Protein AF-A0A7R9V160-F1 (afdb_monomer_lite)

Organism: NCBI:txid1486919

Sequence (284 aa):
MPGRLLALAGGALLAITVGVTARRLHEKRNTAEAKRRRQIARNKLLVTELSKYLPERRFKLKPGVVGSLRRNTGFNEFEIFRKYLWYLLRERTFDAEAIEDLVALKTAAELSDDQVADALAERAQRVYDKYGTLMLRELEEETLSASGLERKATCKALFQKLLYLSECERLVAQGSQAAGRINLRVIFGASERDVNRLRIVSLYEVDLEAAFSQAPGVNSAAGVDAQPADIPGDGTTGRDTTGGGRIGGRGGASLGPLPPVVISDDEADEEPPHFQDDKPRRSA

InterPro domains:
  IPR055241 Armadillo-like repeats domain [PF22915] (73-167)

Secondary structure (DSSP, 8-state):
--HHHHHHHHHHHHHHHHHHHHHHHHHHHTSHHHHHHHHHHHHHHHHHHHHTTTTTTGGG--HHHHHHHHHHH---HHHHHHHHHHHHHHTS---HHHHHHHHHHHHHTT--HHHHHHHHHHHHHHHHHHH----SHHHHS--S-HHHHHHHHHHHHHHHHHHHHHH-TTTS-TTSTTGGG--HHHHHT--HHHHHHH--S-HHHHHHHHHHHTS----------------------------------------PPPPP----S-----PPP-----------

Structure (mmCIF, N/CA/C/O backbone):
data_AF-A0A7R9V160-F1
#
_entry.id   AF-A0A7R9V160-F1
#
loop_
_atom_site.group_PDB
_atom_site.id
_atom_site.type_symbol
_atom_site.label_atom_id
_atom_site.label_alt_id
_atom_site.label_comp_id
_atom_site.label_asym_id
_atom_site.label_entity_id
_atom_site.label_seq_id
_atom_site.pdbx_PDB_ins_code
_atom_site.Cartn_x
_atom_site.Cartn_y
_atom_site.Cartn_z
_atom_site.occupancy
_atom_site.B_iso_or_equiv
_atom_site.auth_seq_id
_atom_site.auth_comp_id
_atom_site.auth_asym_id
_atom_site.auth_atom_id
_atom_site.pdbx_PDB_model_num
ATOM 1 N N . MET A 1 1 ? 67.772 -15.738 2.213 1.00 55.12 1 MET A N 1
ATOM 2 C CA . MET A 1 1 ? 66.322 -15.726 2.533 1.00 55.12 1 MET A CA 1
ATOM 3 C C . MET A 1 1 ? 65.480 -15.033 1.433 1.00 55.12 1 MET A C 1
ATOM 5 O O . MET A 1 1 ? 64.771 -14.084 1.744 1.00 55.12 1 MET A O 1
ATOM 9 N N . PRO A 1 2 ? 65.508 -15.469 0.154 1.00 65.12 2 PRO A N 1
ATOM 10 C CA . PRO A 1 2 ? 64.735 -14.818 -0.922 1.00 65.12 2 PRO A CA 1
ATOM 11 C C . PRO A 1 2 ? 63.247 -15.232 -0.985 1.00 65.12 2 PRO A C 1
ATOM 13 O O . PRO A 1 2 ? 62.408 -14.451 -1.424 1.00 65.12 2 PRO A O 1
ATOM 16 N N . GLY A 1 3 ? 62.885 -16.424 -0.491 1.00 63.28 3 GLY A N 1
ATOM 17 C CA . GLY A 1 3 ? 61.513 -16.950 -0.597 1.00 63.28 3 GLY A CA 1
ATOM 18 C C . GLY A 1 3 ? 60.454 -16.187 0.212 1.00 63.28 3 GLY A C 1
ATOM 19 O O . GLY A 1 3 ? 59.292 -16.144 -0.179 1.00 63.28 3 GLY A O 1
ATOM 20 N N . ARG A 1 4 ? 60.844 -15.523 1.309 1.00 65.44 4 ARG A N 1
ATOM 21 C CA . ARG A 1 4 ? 59.918 -14.732 2.144 1.00 65.44 4 ARG A CA 1
ATOM 22 C C . ARG A 1 4 ? 59.520 -13.403 1.494 1.00 65.44 4 ARG A C 1
ATOM 24 O O . ARG A 1 4 ? 58.381 -12.979 1.648 1.00 65.44 4 ARG A O 1
ATOM 31 N N . LEU A 1 5 ? 60.425 -12.781 0.737 1.00 69.75 5 LEU A N 1
ATOM 32 C CA . LEU A 1 5 ? 60.149 -11.543 -0.004 1.00 69.75 5 LEU A CA 1
ATOM 33 C C . LEU A 1 5 ? 59.209 -11.794 -1.190 1.00 69.75 5 LEU A C 1
ATOM 35 O O . LEU A 1 5 ? 58.274 -11.028 -1.398 1.00 69.75 5 LEU A O 1
ATOM 39 N N . LEU A 1 6 ? 59.399 -12.905 -1.906 1.00 70.88 6 LEU A N 1
ATOM 40 C CA . LEU A 1 6 ? 58.497 -13.337 -2.981 1.00 70.88 6 LEU A CA 1
ATOM 41 C C . LEU A 1 6 ? 57.090 -13.673 -2.465 1.00 70.88 6 LEU A C 1
ATOM 43 O O . LEU A 1 6 ? 56.103 -13.268 -3.076 1.00 70.88 6 LEU A O 1
ATOM 47 N N . ALA A 1 7 ? 56.984 -14.344 -1.314 1.00 71.25 7 ALA A N 1
ATOM 48 C CA . ALA A 1 7 ? 55.695 -14.634 -0.688 1.00 71.25 7 ALA A CA 1
ATOM 49 C C . ALA A 1 7 ? 54.963 -13.360 -0.219 1.00 71.25 7 ALA A C 1
ATOM 51 O O . ALA A 1 7 ? 53.754 -13.240 -0.412 1.00 71.25 7 ALA A O 1
ATOM 52 N N . LEU A 1 8 ? 55.687 -12.383 0.344 1.00 75.12 8 LEU A N 1
ATOM 53 C CA . LEU A 1 8 ? 55.117 -11.089 0.739 1.00 75.12 8 LEU A CA 1
ATOM 54 C C . LEU A 1 8 ? 54.657 -10.262 -0.471 1.00 75.12 8 LEU A C 1
ATOM 56 O O . LEU A 1 8 ? 53.568 -9.692 -0.437 1.00 75.12 8 LEU A O 1
ATOM 60 N N . ALA A 1 9 ? 55.437 -10.242 -1.555 1.00 75.50 9 ALA A N 1
ATOM 61 C CA . ALA A 1 9 ? 55.056 -9.567 -2.796 1.00 75.50 9 ALA A CA 1
ATOM 62 C C . ALA A 1 9 ? 53.816 -10.208 -3.450 1.00 75.50 9 ALA A C 1
ATOM 64 O O . ALA A 1 9 ? 52.902 -9.498 -3.874 1.00 75.50 9 ALA A O 1
ATOM 65 N N . GLY A 1 10 ? 53.740 -11.544 -3.468 1.00 78.12 10 GLY A N 1
ATOM 66 C CA . GLY A 1 10 ? 52.559 -12.273 -3.941 1.00 78.12 10 GLY A CA 1
ATOM 67 C C . GLY A 1 10 ? 51.312 -12.004 -3.089 1.00 78.12 10 GLY A C 1
ATOM 68 O O . GLY A 1 10 ? 50.233 -11.759 -3.631 1.00 78.12 10 GLY A O 1
ATOM 69 N N . GLY A 1 11 ? 51.461 -11.967 -1.760 1.00 82.56 11 GLY A N 1
ATOM 70 C CA . GLY A 1 11 ? 50.377 -11.622 -0.836 1.00 82.56 11 GLY A CA 1
ATOM 71 C C . GLY A 1 11 ? 49.857 -10.192 -1.020 1.00 82.56 11 GLY A C 1
ATOM 72 O O . GLY A 1 11 ? 48.645 -9.972 -1.018 1.00 82.56 11 GLY A O 1
ATOM 73 N N . ALA A 1 12 ? 50.752 -9.228 -1.253 1.00 83.69 12 ALA A N 1
ATOM 74 C CA . ALA A 1 12 ? 50.383 -7.833 -1.492 1.00 83.69 12 ALA A CA 1
ATOM 75 C C . ALA A 1 12 ? 49.582 -7.653 -2.796 1.00 83.69 12 ALA A C 1
ATOM 77 O O . ALA A 1 12 ? 48.563 -6.962 -2.801 1.00 83.69 12 ALA A O 1
ATOM 78 N N . LEU A 1 13 ? 49.983 -8.317 -3.886 1.00 84.44 13 LEU A N 1
ATOM 79 C CA . LEU A 1 13 ? 49.251 -8.282 -5.160 1.00 84.44 13 LEU A CA 1
ATOM 80 C C . LEU A 1 13 ? 47.844 -8.880 -5.044 1.00 84.44 13 LEU A C 1
ATOM 82 O O . LEU A 1 13 ? 46.883 -8.301 -5.558 1.00 84.44 13 LEU A O 1
ATOM 86 N N . LEU A 1 14 ? 47.694 -9.998 -4.329 1.00 86.56 14 LEU A N 1
ATOM 87 C CA . LEU A 1 14 ? 46.378 -10.585 -4.066 1.00 86.56 14 LEU A CA 1
ATOM 88 C C . LEU A 1 14 ? 45.497 -9.643 -3.236 1.00 86.56 14 LEU A C 1
ATOM 90 O O . LEU A 1 14 ? 44.340 -9.428 -3.596 1.00 86.56 14 LEU A O 1
ATOM 94 N N . ALA A 1 15 ? 46.042 -9.018 -2.189 1.00 85.75 15 ALA A N 1
ATOM 95 C CA . ALA A 1 15 ? 45.304 -8.062 -1.363 1.00 85.75 15 ALA A CA 1
ATOM 96 C C . ALA A 1 15 ? 44.833 -6.833 -2.162 1.00 85.75 15 ALA A C 1
ATOM 98 O O . ALA A 1 15 ? 43.679 -6.422 -2.035 1.00 85.75 15 ALA A O 1
ATOM 99 N N . ILE A 1 16 ? 45.684 -6.287 -3.039 1.00 87.44 16 ILE A N 1
ATOM 100 C CA . ILE A 1 16 ? 45.323 -5.174 -3.931 1.00 87.44 16 ILE A CA 1
ATOM 101 C C . ILE A 1 16 ? 44.195 -5.593 -4.881 1.00 87.44 16 ILE A C 1
ATOM 103 O O . ILE A 1 16 ? 43.212 -4.868 -5.040 1.00 87.44 16 ILE A O 1
ATOM 107 N N . THR A 1 17 ? 44.291 -6.782 -5.474 1.00 88.44 17 THR A N 1
ATOM 108 C CA . THR A 1 17 ? 43.288 -7.279 -6.428 1.00 88.44 17 THR A CA 1
ATOM 109 C C . THR A 1 17 ? 41.933 -7.523 -5.749 1.00 88.44 17 THR A C 1
ATOM 111 O O . THR A 1 17 ? 40.888 -7.119 -6.270 1.00 88.44 17 THR A O 1
ATOM 114 N N . VAL A 1 18 ? 41.932 -8.108 -4.546 1.00 91.94 18 VAL A N 1
ATOM 115 C CA . VAL A 1 18 ? 40.722 -8.276 -3.723 1.00 91.94 18 VAL A CA 1
ATOM 116 C C . VAL A 1 18 ? 40.141 -6.915 -3.322 1.00 91.94 18 VAL A C 1
ATOM 118 O O . VAL A 1 18 ? 38.935 -6.707 -3.434 1.00 91.94 18 VAL A O 1
ATOM 121 N N . GLY A 1 19 ? 40.979 -5.947 -2.942 1.00 89.81 19 GLY A N 1
ATOM 122 C CA . GLY A 1 19 ? 40.536 -4.591 -2.603 1.00 89.81 19 GLY A CA 1
ATOM 123 C C . GLY A 1 19 ? 39.875 -3.860 -3.779 1.00 89.81 19 GLY A C 1
ATOM 124 O O . GLY A 1 19 ? 38.789 -3.295 -3.634 1.00 89.81 19 GLY A O 1
ATOM 125 N N . VAL A 1 20 ? 40.481 -3.913 -4.970 1.00 87.00 20 VAL A N 1
ATOM 126 C CA . VAL A 1 20 ? 39.945 -3.276 -6.188 1.00 87.00 20 VAL A CA 1
ATOM 127 C C . VAL A 1 20 ? 38.625 -3.918 -6.619 1.00 87.00 20 VAL A C 1
ATOM 129 O O . VAL A 1 20 ? 37.677 -3.211 -6.973 1.00 87.00 20 VAL A O 1
ATOM 132 N N . THR A 1 21 ? 38.528 -5.248 -6.573 1.00 86.69 21 THR A N 1
ATOM 133 C CA . THR A 1 21 ? 37.287 -5.959 -6.919 1.00 86.69 21 THR A CA 1
ATOM 134 C C . THR A 1 21 ? 36.178 -5.697 -5.901 1.00 86.69 21 THR A C 1
ATOM 136 O O . THR A 1 21 ? 35.048 -5.423 -6.310 1.00 86.69 21 THR A O 1
ATOM 139 N N . ALA A 1 22 ? 36.488 -5.670 -4.602 1.00 84.38 22 ALA A N 1
ATOM 140 C CA . ALA A 1 22 ? 35.537 -5.312 -3.551 1.00 84.38 22 ALA A CA 1
ATOM 141 C C . ALA A 1 22 ? 35.010 -3.878 -3.715 1.00 84.38 22 ALA A C 1
ATOM 143 O O . ALA A 1 22 ? 33.802 -3.657 -3.627 1.00 84.38 22 ALA A O 1
ATOM 144 N N . ARG A 1 23 ? 35.885 -2.914 -4.036 1.00 87.31 23 ARG A N 1
ATOM 145 C CA . ARG A 1 23 ? 35.489 -1.524 -4.301 1.00 87.31 23 ARG A CA 1
ATOM 146 C C . ARG A 1 23 ? 34.578 -1.408 -5.523 1.00 87.31 23 ARG A C 1
ATOM 148 O O . ARG A 1 23 ? 33.509 -0.814 -5.423 1.00 87.31 23 ARG A O 1
ATOM 155 N N . ARG A 1 24 ? 34.943 -2.026 -6.651 1.00 80.38 24 ARG A N 1
ATOM 156 C CA . ARG A 1 24 ? 34.100 -2.026 -7.863 1.00 80.38 24 ARG A CA 1
ATOM 157 C C . ARG A 1 24 ? 32.757 -2.712 -7.624 1.00 80.38 24 ARG A C 1
ATOM 159 O O . ARG A 1 24 ? 31.737 -2.271 -8.148 1.00 80.38 24 ARG A O 1
ATOM 166 N N . LEU A 1 25 ? 32.734 -3.778 -6.825 1.00 77.75 25 LEU A N 1
ATOM 167 C CA . LEU A 1 25 ? 31.496 -4.445 -6.433 1.00 77.75 25 LEU A CA 1
ATOM 168 C C . LEU A 1 25 ? 30.649 -3.551 -5.522 1.00 77.75 25 LEU A C 1
ATOM 170 O O . LEU A 1 25 ? 29.434 -3.516 -5.686 1.00 77.75 25 LEU A O 1
ATOM 174 N N . HIS A 1 26 ? 31.268 -2.813 -4.601 1.00 75.81 26 HIS A N 1
ATOM 175 C CA . HIS A 1 26 ? 30.589 -1.853 -3.736 1.00 75.81 26 HIS A CA 1
ATOM 176 C C . HIS A 1 26 ? 29.970 -0.701 -4.539 1.00 75.81 26 HIS A C 1
ATOM 178 O O . HIS A 1 26 ? 28.787 -0.412 -4.377 1.00 75.81 26 HIS A O 1
ATOM 184 N N . GLU A 1 27 ? 30.725 -0.108 -5.465 1.00 75.62 27 GLU A N 1
ATOM 185 C CA . GLU A 1 27 ? 30.245 0.942 -6.372 1.00 75.62 27 GLU A CA 1
ATOM 186 C C . GLU A 1 27 ? 29.071 0.432 -7.225 1.00 75.62 27 GLU A C 1
ATOM 188 O O . GLU A 1 27 ? 28.005 1.044 -7.225 1.00 75.62 27 GLU A O 1
ATOM 193 N N . LYS A 1 28 ? 29.189 -0.761 -7.832 1.00 68.88 28 LYS A N 1
ATOM 194 C CA . LYS A 1 28 ? 28.083 -1.401 -8.572 1.00 68.88 28 LYS A CA 1
ATOM 195 C C . LYS A 1 28 ? 26.871 -1.702 -7.688 1.00 68.88 28 LYS A C 1
ATOM 197 O O . LYS A 1 28 ? 25.731 -1.549 -8.125 1.00 68.88 28 LYS A O 1
ATOM 202 N N . ARG A 1 29 ? 27.094 -2.113 -6.437 1.00 64.62 29 ARG A N 1
ATOM 203 C CA . ARG A 1 29 ? 26.040 -2.412 -5.458 1.00 64.62 29 ARG A CA 1
ATOM 204 C C . ARG A 1 29 ? 25.342 -1.169 -4.909 1.00 64.62 29 ARG A C 1
ATOM 206 O O . ARG A 1 29 ? 24.250 -1.345 -4.369 1.00 64.62 29 ARG A O 1
ATOM 213 N N . ASN A 1 30 ? 25.945 0.014 -4.999 1.00 75.00 30 ASN A N 1
ATOM 214 C CA . ASN A 1 30 ? 25.390 1.267 -4.478 1.00 75.00 30 ASN A CA 1
ATOM 215 C C . ASN A 1 30 ? 24.752 2.146 -5.571 1.00 75.00 30 ASN A C 1
ATOM 217 O O . ASN A 1 30 ? 24.272 3.239 -5.276 1.00 75.00 30 ASN A O 1
ATOM 221 N N . THR A 1 31 ? 24.717 1.668 -6.818 1.00 78.69 31 THR A N 1
ATOM 222 C CA . THR A 1 31 ? 23.999 2.333 -7.915 1.00 78.69 31 THR A CA 1
ATOM 223 C C . THR A 1 31 ? 22.501 2.455 -7.614 1.00 78.69 31 THR A C 1
ATOM 225 O O . THR A 1 31 ? 21.916 1.592 -6.948 1.00 78.69 31 THR A O 1
ATOM 228 N N . ALA A 1 32 ? 21.872 3.518 -8.125 1.00 77.94 32 ALA A N 1
ATOM 229 C CA . ALA A 1 32 ? 20.431 3.749 -7.995 1.00 77.94 32 ALA A CA 1
ATOM 230 C C . ALA A 1 32 ? 19.618 2.554 -8.524 1.00 77.94 32 ALA A C 1
ATOM 232 O O . ALA A 1 32 ? 18.734 2.048 -7.836 1.00 77.94 32 ALA A O 1
ATOM 233 N N . GLU A 1 33 ? 20.014 1.997 -9.672 1.00 79.38 33 GLU A N 1
ATOM 234 C CA . GLU A 1 33 ? 19.393 0.800 -10.247 1.00 79.38 33 GLU A CA 1
ATOM 235 C C . GLU A 1 33 ? 19.478 -0.426 -9.328 1.00 79.38 33 GLU A C 1
ATOM 237 O O . GLU A 1 33 ? 18.504 -1.165 -9.171 1.00 79.38 33 GLU A O 1
ATOM 242 N N . ALA A 1 34 ? 20.628 -0.660 -8.684 1.00 77.88 34 ALA A N 1
ATOM 243 C CA . ALA A 1 34 ? 20.780 -1.778 -7.757 1.00 77.88 34 ALA A CA 1
ATOM 244 C C . ALA A 1 34 ? 19.931 -1.590 -6.490 1.00 77.88 34 ALA A C 1
ATOM 246 O O . ALA A 1 34 ? 19.391 -2.571 -5.970 1.00 77.88 34 ALA A O 1
ATOM 247 N N . LYS A 1 35 ? 19.785 -0.352 -5.997 1.00 82.44 35 LYS A N 1
ATOM 248 C CA . LYS A 1 35 ? 18.882 -0.027 -4.879 1.00 82.44 35 LYS A CA 1
ATOM 249 C C . LYS A 1 35 ? 17.422 -0.280 -5.264 1.00 82.44 35 LYS A C 1
ATOM 251 O O . LYS A 1 35 ? 16.735 -1.004 -4.541 1.00 82.44 35 LYS A O 1
ATOM 256 N N . ARG A 1 36 ? 17.004 0.205 -6.436 1.00 81.69 36 ARG A N 1
ATOM 257 C CA . ARG A 1 36 ? 15.693 -0.040 -7.058 1.00 81.69 36 ARG A CA 1
ATOM 258 C C . ARG A 1 36 ? 15.378 -1.529 -7.156 1.00 81.69 36 ARG A C 1
ATOM 260 O O . ARG A 1 36 ? 14.394 -1.992 -6.586 1.00 81.69 36 ARG A O 1
ATOM 267 N N . ARG A 1 37 ? 16.262 -2.320 -7.772 1.00 84.19 37 ARG A N 1
ATOM 268 C CA . ARG A 1 37 ? 16.070 -3.776 -7.920 1.00 84.19 37 ARG A CA 1
ATOM 269 C C . ARG A 1 37 ? 15.915 -4.484 -6.574 1.00 84.19 37 ARG A C 1
ATOM 271 O O . ARG A 1 37 ? 15.096 -5.390 -6.453 1.00 84.19 37 ARG A O 1
ATOM 278 N N . ARG A 1 38 ? 16.656 -4.067 -5.540 1.00 84.75 38 ARG A N 1
ATOM 279 C CA . ARG A 1 38 ? 16.505 -4.623 -4.181 1.00 84.75 38 ARG A CA 1
ATOM 280 C C . ARG A 1 38 ? 15.177 -4.247 -3.540 1.00 84.75 38 ARG A C 1
ATOM 282 O O . ARG A 1 38 ? 14.594 -5.076 -2.850 1.00 84.75 38 ARG A O 1
ATOM 289 N N . GLN A 1 39 ? 14.716 -3.012 -3.710 1.00 84.94 39 GLN A N 1
ATOM 290 C CA . GLN A 1 39 ? 13.415 -2.592 -3.191 1.00 84.94 39 GLN A CA 1
ATOM 291 C C . GLN A 1 39 ? 12.281 -3.367 -3.867 1.00 84.94 39 GLN A C 1
ATOM 293 O O . GLN A 1 39 ? 11.455 -3.941 -3.162 1.00 84.94 39 GLN A O 1
ATOM 298 N N . ILE A 1 40 ? 12.315 -3.491 -5.196 1.00 85.56 40 ILE A N 1
ATOM 299 C CA . ILE A 1 40 ? 11.348 -4.285 -5.965 1.00 85.56 40 ILE A CA 1
ATOM 300 C C . ILE A 1 40 ? 11.380 -5.751 -5.519 1.00 85.56 40 ILE A C 1
ATOM 302 O O . ILE A 1 40 ? 10.334 -6.324 -5.227 1.00 85.56 40 ILE A O 1
ATOM 306 N N . ALA A 1 41 ? 12.566 -6.352 -5.373 1.00 87.44 41 ALA A N 1
ATOM 307 C CA . ALA A 1 41 ? 12.697 -7.733 -4.909 1.00 87.44 41 ALA A CA 1
ATOM 308 C C . ALA A 1 41 ? 12.095 -7.943 -3.508 1.00 87.44 41 ALA A C 1
ATOM 310 O O . ALA A 1 41 ? 11.420 -8.945 -3.274 1.00 87.44 41 ALA A O 1
ATOM 311 N N . ARG A 1 42 ? 12.285 -6.990 -2.586 1.00 88.25 42 ARG A N 1
ATOM 312 C CA . ARG A 1 42 ? 11.680 -7.046 -1.246 1.00 88.25 42 ARG A CA 1
ATOM 313 C C . ARG A 1 42 ? 10.163 -6.870 -1.277 1.00 88.25 42 ARG A C 1
ATOM 315 O O . ARG A 1 42 ? 9.467 -7.602 -0.580 1.00 88.25 42 ARG A O 1
ATOM 322 N N . ASN A 1 43 ? 9.648 -5.945 -2.087 1.00 90.00 43 ASN A N 1
ATOM 323 C CA . ASN A 1 43 ? 8.204 -5.762 -2.265 1.00 90.00 43 ASN A CA 1
ATOM 324 C C . ASN A 1 43 ? 7.569 -7.024 -2.875 1.00 90.00 43 ASN A C 1
ATOM 326 O O . ASN A 1 43 ? 6.550 -7.501 -2.381 1.00 90.00 43 ASN A O 1
ATOM 330 N N . LYS A 1 44 ? 8.215 -7.624 -3.884 1.00 89.00 44 LYS A N 1
ATOM 331 C CA . LYS A 1 44 ? 7.783 -8.889 -4.490 1.00 89.00 44 LYS A CA 1
ATOM 332 C C . LYS A 1 44 ? 7.766 -10.024 -3.474 1.00 89.00 44 LYS A C 1
ATOM 334 O O . LYS A 1 44 ? 6.804 -10.785 -3.437 1.00 89.00 44 LYS A O 1
ATOM 339 N N . LEU A 1 45 ? 8.799 -10.124 -2.635 1.00 90.50 45 LEU A N 1
ATOM 340 C CA . LEU A 1 45 ? 8.855 -11.118 -1.563 1.00 90.50 45 LEU A CA 1
ATOM 341 C C . LEU A 1 45 ? 7.688 -10.939 -0.588 1.00 90.50 45 LEU A C 1
ATOM 343 O O . LEU A 1 45 ? 7.023 -11.916 -0.270 1.00 90.50 45 LEU A O 1
ATOM 347 N N . LEU A 1 46 ? 7.397 -9.705 -0.169 1.00 91.31 46 LEU A N 1
ATOM 348 C CA . LEU A 1 46 ? 6.267 -9.402 0.712 1.00 91.31 46 LEU A CA 1
ATOM 349 C C . LEU A 1 46 ? 4.936 -9.877 0.122 1.00 91.31 46 LEU A C 1
ATOM 351 O O . LEU A 1 46 ? 4.195 -10.593 0.790 1.00 91.31 46 LEU A O 1
ATOM 355 N N . VAL A 1 47 ? 4.653 -9.512 -1.130 1.00 89.50 47 VAL A N 1
ATOM 356 C CA . VAL A 1 47 ? 3.406 -9.898 -1.808 1.00 89.50 47 VAL A CA 1
ATOM 357 C C . VAL A 1 47 ? 3.335 -11.415 -1.980 1.00 89.50 47 VAL A C 1
ATOM 359 O O . VAL A 1 47 ? 2.302 -12.018 -1.706 1.00 89.50 47 VAL A O 1
ATOM 362 N N . THR A 1 48 ? 4.449 -12.051 -2.349 1.00 89.38 48 THR A N 1
ATOM 363 C CA . THR A 1 48 ? 4.530 -13.511 -2.508 1.00 89.38 48 THR A CA 1
ATOM 364 C C . THR A 1 48 ? 4.268 -14.227 -1.183 1.00 89.38 48 THR A C 1
ATOM 366 O O . THR A 1 48 ? 3.517 -15.197 -1.148 1.00 89.38 48 THR A O 1
ATOM 369 N N . GLU A 1 49 ? 4.833 -13.753 -0.071 1.00 89.81 49 GLU A N 1
ATOM 370 C CA . GLU A 1 49 ? 4.569 -14.334 1.249 1.00 89.81 49 GLU A CA 1
ATOM 371 C C . GLU A 1 49 ? 3.116 -14.121 1.692 1.00 89.81 49 GLU A C 1
ATOM 373 O O . GLU A 1 49 ? 2.502 -15.063 2.188 1.00 89.81 49 GLU A O 1
ATOM 378 N N . LEU A 1 50 ? 2.535 -12.935 1.464 1.00 88.62 50 LEU A N 1
ATOM 379 C CA . LEU A 1 50 ? 1.130 -12.656 1.792 1.00 88.62 50 LEU A CA 1
ATOM 380 C C . LEU A 1 50 ? 0.147 -13.454 0.928 1.00 88.62 50 LEU A C 1
ATOM 382 O O . LEU A 1 50 ? -0.867 -13.914 1.449 1.00 88.62 50 LEU A O 1
ATOM 386 N N . SER A 1 51 ? 0.465 -13.700 -0.347 1.00 87.31 51 SER A N 1
ATOM 387 C CA . SER A 1 51 ? -0.380 -14.487 -1.263 1.00 87.31 51 SER A CA 1
ATOM 388 C C . SER A 1 51 ? -0.583 -15.941 -0.817 1.00 87.31 51 SER A C 1
ATOM 390 O O . SER A 1 51 ? -1.550 -16.588 -1.200 1.00 87.31 51 SER A O 1
ATOM 392 N N . LYS A 1 52 ? 0.290 -16.469 0.054 1.00 88.06 52 LYS A N 1
ATOM 393 C CA . LYS A 1 52 ? 0.112 -17.803 0.658 1.00 88.06 52 LYS A CA 1
ATOM 394 C C . LYS A 1 52 ? -1.029 -17.840 1.680 1.00 88.06 52 LYS A C 1
ATOM 396 O O . LYS A 1 52 ? -1.488 -18.925 2.051 1.00 88.06 52 LYS A O 1
ATOM 401 N N . TYR A 1 53 ? -1.426 -16.673 2.184 1.00 86.81 53 TYR A N 1
ATOM 402 C CA . TYR A 1 53 ? -2.443 -16.505 3.218 1.00 86.81 53 TYR A CA 1
ATOM 403 C C . TYR A 1 53 ? -3.716 -15.848 2.678 1.00 86.81 53 TYR A C 1
ATOM 405 O O . TYR A 1 53 ? -4.804 -16.222 3.098 1.00 86.81 53 TYR A O 1
ATOM 413 N N . LEU A 1 54 ? -3.603 -14.897 1.755 1.00 85.50 54 LEU A N 1
ATOM 414 C CA . LEU A 1 54 ? -4.727 -14.123 1.224 1.00 85.50 54 LEU A CA 1
ATOM 415 C C . LEU A 1 54 ? -5.006 -14.550 -0.228 1.00 85.50 54 LEU A C 1
ATOM 417 O O . LEU A 1 54 ? -4.037 -14.668 -0.981 1.00 85.50 54 LEU A O 1
ATOM 421 N N . PRO A 1 55 ? -6.270 -14.766 -0.650 1.00 79.38 55 PRO A N 1
ATOM 422 C CA . PRO A 1 55 ? -7.525 -14.595 0.106 1.00 79.38 55 PRO A CA 1
ATOM 423 C C . PRO A 1 55 ? -7.996 -15.833 0.903 1.00 79.38 55 PRO A C 1
ATOM 425 O O . PRO A 1 55 ? -8.722 -15.717 1.888 1.00 79.38 55 PRO A O 1
ATOM 428 N N . GLU A 1 56 ? -7.582 -17.042 0.524 1.00 80.38 56 GLU A N 1
ATOM 429 C CA . GLU A 1 56 ? -8.220 -18.292 0.984 1.00 80.38 56 GLU A CA 1
ATOM 430 C C . GLU A 1 56 ? -7.973 -18.650 2.463 1.00 80.38 56 GLU A C 1
ATOM 432 O O . GLU A 1 56 ? -8.694 -19.450 3.061 1.00 80.38 56 GLU A O 1
ATOM 437 N N . ARG A 1 57 ? -6.908 -18.120 3.074 1.00 82.69 57 ARG A N 1
ATOM 438 C CA . ARG A 1 57 ? -6.404 -18.543 4.394 1.00 82.69 57 ARG A CA 1
ATOM 439 C C . ARG A 1 57 ? -6.229 -17.364 5.356 1.00 82.69 57 ARG A C 1
ATOM 441 O O . ARG A 1 57 ? -5.328 -17.395 6.198 1.00 82.69 57 ARG A O 1
ATOM 448 N N . ARG A 1 58 ? -7.127 -16.370 5.287 1.00 82.81 58 ARG A N 1
ATOM 449 C CA . ARG A 1 58 ? -7.167 -15.179 6.170 1.00 82.81 58 ARG A CA 1
ATOM 450 C C . ARG A 1 58 ? -7.005 -15.526 7.652 1.00 82.81 58 ARG A C 1
ATOM 452 O O . ARG A 1 58 ? -6.207 -14.918 8.349 1.00 82.81 58 ARG A O 1
ATOM 459 N N . PHE A 1 59 ? -7.675 -16.580 8.120 1.00 78.94 59 PHE A N 1
ATOM 460 C CA . PHE A 1 59 ? -7.621 -17.041 9.516 1.00 78.94 59 PHE A CA 1
ATOM 461 C C . PHE A 1 59 ? -6.225 -17.489 9.994 1.00 78.94 59 PHE A C 1
ATOM 463 O O . PHE A 1 59 ? -5.971 -17.584 11.197 1.00 78.94 59 PHE A O 1
ATOM 470 N N . LYS A 1 60 ? -5.314 -17.811 9.066 1.00 85.38 60 LYS A N 1
ATOM 471 C CA . LYS A 1 60 ? -3.922 -18.165 9.378 1.00 85.38 60 LYS A CA 1
ATOM 472 C C . LYS A 1 60 ? -3.022 -16.936 9.477 1.00 85.38 60 LYS A C 1
ATOM 474 O O . LYS A 1 60 ? -1.907 -17.065 9.984 1.00 85.38 60 LYS A O 1
ATOM 479 N N . LEU A 1 61 ? -3.486 -15.771 9.022 1.00 86.69 61 LEU A N 1
ATOM 480 C CA . LEU A 1 61 ? -2.773 -14.511 9.154 1.00 86.69 61 LEU A CA 1
ATOM 481 C C . LEU A 1 61 ? -2.853 -14.051 10.616 1.00 86.69 61 LEU A C 1
ATOM 483 O O . LEU A 1 61 ? -3.820 -13.444 11.060 1.00 86.69 61 LEU A O 1
ATOM 487 N N . LYS A 1 62 ? -1.832 -14.421 11.388 1.00 89.88 62 LYS A N 1
ATOM 488 C CA . LYS A 1 62 ? -1.672 -14.062 12.802 1.00 89.88 62 LYS A CA 1
ATOM 489 C C . LYS A 1 62 ? -0.536 -13.045 12.965 1.00 89.88 62 LYS A C 1
ATOM 491 O O . LYS A 1 62 ? 0.344 -13.009 12.099 1.00 89.88 62 LYS A O 1
ATOM 496 N N . PRO A 1 63 ? -0.446 -12.334 14.103 1.00 88.06 63 PRO A N 1
ATOM 497 C CA . PRO A 1 63 ? 0.674 -11.426 14.381 1.00 88.06 63 PRO A CA 1
ATOM 498 C C . PRO A 1 63 ? 2.056 -12.074 14.234 1.00 88.06 63 PRO A C 1
ATOM 500 O O . PRO A 1 63 ? 2.996 -11.465 13.727 1.00 88.06 63 PRO A O 1
ATOM 503 N N . GLY A 1 64 ? 2.178 -13.370 14.549 1.00 87.19 64 GLY A N 1
ATOM 504 C CA . GLY A 1 64 ? 3.416 -14.127 14.328 1.00 87.19 64 GLY A CA 1
ATOM 505 C C . GLY A 1 64 ? 3.852 -14.220 12.856 1.00 87.19 64 GLY A C 1
ATOM 506 O O . GLY A 1 64 ? 5.051 -14.243 12.575 1.00 87.19 64 GLY A O 1
ATOM 507 N N . VAL A 1 65 ? 2.902 -14.232 11.913 1.00 88.06 65 VAL A N 1
ATOM 508 C CA . VAL A 1 65 ? 3.184 -14.223 10.469 1.00 88.06 65 VAL A CA 1
ATOM 509 C C . VAL A 1 65 ? 3.711 -12.853 10.057 1.00 88.06 65 VAL A C 1
ATOM 511 O O . VAL A 1 65 ? 4.760 -12.784 9.419 1.00 88.06 65 VAL A O 1
ATOM 514 N N . VAL A 1 66 ? 3.068 -11.768 10.498 1.00 89.19 66 VAL A N 1
ATOM 515 C CA . VAL A 1 66 ? 3.531 -10.392 10.241 1.00 89.19 66 VAL A CA 1
ATOM 516 C C . VAL A 1 66 ? 4.930 -10.165 10.824 1.00 89.19 66 VAL A C 1
ATOM 518 O O . VAL A 1 66 ? 5.815 -9.671 10.127 1.00 89.19 66 VAL A O 1
ATOM 521 N N . GLY A 1 67 ? 5.192 -10.652 12.039 1.00 88.56 67 GLY A N 1
ATOM 522 C CA . GLY A 1 67 ? 6.529 -10.624 12.635 1.00 88.56 67 GLY A CA 1
ATOM 523 C C . GLY A 1 67 ? 7.572 -11.419 11.834 1.00 88.56 67 GLY A C 1
ATOM 524 O O . GLY A 1 67 ? 8.740 -11.026 11.765 1.00 88.56 67 GLY A O 1
ATOM 525 N N . SER A 1 68 ? 7.174 -12.515 11.177 1.00 87.88 68 SER A N 1
ATOM 526 C CA . SER A 1 68 ? 8.046 -13.230 10.240 1.00 87.88 68 SER A CA 1
ATOM 527 C C . SER A 1 68 ? 8.303 -12.427 8.965 1.00 87.88 68 SER A C 1
ATOM 529 O O . SER A 1 68 ? 9.443 -12.385 8.500 1.00 87.88 68 SER A O 1
ATOM 531 N N . LEU A 1 69 ? 7.286 -11.758 8.413 1.00 89.88 69 LEU A N 1
ATOM 532 C CA . LEU A 1 69 ? 7.455 -10.880 7.254 1.00 89.88 69 LEU A CA 1
ATOM 533 C C . LEU A 1 69 ? 8.395 -9.719 7.570 1.00 89.88 69 LEU A C 1
ATOM 535 O O . LEU A 1 69 ? 9.274 -9.428 6.759 1.00 89.88 69 LEU A O 1
ATOM 539 N N . ARG A 1 70 ? 8.282 -9.116 8.757 1.00 91.44 70 ARG A N 1
ATOM 540 C CA . ARG A 1 70 ? 9.200 -8.072 9.225 1.00 91.44 70 ARG A CA 1
ATOM 541 C C . ARG A 1 70 ? 10.649 -8.549 9.222 1.00 91.44 70 ARG A C 1
ATOM 543 O O . ARG A 1 70 ? 11.515 -7.864 8.690 1.00 91.44 70 ARG A O 1
ATOM 550 N N . ARG A 1 71 ? 10.924 -9.746 9.753 1.00 88.38 71 ARG A N 1
ATOM 551 C CA . ARG A 1 71 ? 12.285 -10.320 9.759 1.00 88.38 71 ARG A CA 1
ATOM 552 C C . ARG A 1 71 ? 12.811 -10.616 8.353 1.00 88.38 71 ARG A C 1
ATOM 554 O O . ARG A 1 71 ? 13.979 -10.362 8.084 1.00 88.38 71 ARG A O 1
ATOM 561 N N . ASN A 1 72 ? 11.959 -11.124 7.465 1.00 88.00 72 ASN A N 1
ATOM 562 C CA . ASN A 1 72 ? 12.371 -11.546 6.123 1.00 88.00 72 ASN A CA 1
ATOM 563 C C . ASN A 1 72 ? 12.547 -10.369 5.151 1.00 88.00 72 ASN A C 1
ATOM 565 O O . ASN A 1 72 ? 13.410 -10.405 4.278 1.00 88.00 72 ASN A O 1
ATOM 569 N N . THR A 1 73 ? 11.719 -9.333 5.280 1.00 87.06 73 THR A N 1
ATOM 570 C CA . THR A 1 73 ? 11.707 -8.176 4.368 1.00 87.06 73 THR A CA 1
ATOM 571 C C . THR A 1 73 ? 12.454 -6.964 4.928 1.00 87.06 73 THR A C 1
ATOM 573 O O . THR A 1 73 ? 12.922 -6.115 4.164 1.00 87.06 73 THR A O 1
ATOM 576 N N . GLY A 1 74 ? 12.585 -6.873 6.253 1.00 88.44 74 GLY A N 1
ATOM 577 C CA . GLY A 1 74 ? 13.099 -5.696 6.951 1.00 88.44 74 GLY A CA 1
ATOM 578 C C . GLY A 1 74 ? 12.127 -4.512 6.975 1.00 88.44 74 GLY A C 1
ATOM 579 O O . GLY A 1 74 ? 12.572 -3.404 7.253 1.00 88.44 74 GLY A O 1
ATOM 580 N N . PHE A 1 75 ? 10.848 -4.715 6.638 1.00 90.81 75 PHE A N 1
ATOM 581 C CA . PHE A 1 75 ? 9.821 -3.671 6.675 1.00 90.81 75 PHE A CA 1
ATOM 582 C C . PHE A 1 75 ? 9.097 -3.629 8.015 1.00 90.81 75 PHE A C 1
ATOM 584 O O . PHE A 1 75 ? 8.830 -4.674 8.604 1.00 90.81 75 PHE A O 1
ATOM 591 N N . ASN A 1 76 ? 8.730 -2.427 8.451 1.00 91.75 76 ASN A N 1
ATOM 592 C CA . ASN A 1 76 ? 7.882 -2.216 9.624 1.00 91.75 76 ASN A CA 1
ATOM 593 C C . ASN A 1 76 ? 6.445 -2.728 9.389 1.00 91.75 76 ASN A C 1
ATOM 595 O O . ASN A 1 76 ? 6.006 -2.807 8.241 1.00 91.75 76 ASN A O 1
ATOM 599 N N . GLU A 1 77 ? 5.670 -3.004 10.441 1.00 91.38 77 GLU A N 1
ATOM 600 C CA . GLU A 1 77 ? 4.264 -3.438 10.330 1.00 91.38 77 GLU A CA 1
ATOM 601 C C . GLU A 1 77 ? 3.423 -2.431 9.519 1.00 91.38 77 GLU A C 1
ATOM 603 O O . GLU A 1 77 ? 2.706 -2.803 8.585 1.00 91.38 77 GLU A O 1
ATOM 608 N N . PHE A 1 78 ? 3.620 -1.137 9.788 1.00 92.19 78 PHE A N 1
ATOM 609 C CA . PHE A 1 78 ? 3.029 -0.033 9.025 1.00 92.19 78 PHE A CA 1
ATOM 610 C C . PHE A 1 78 ? 3.431 -0.056 7.541 1.00 92.19 78 PHE A C 1
ATOM 612 O O . PHE A 1 78 ? 2.602 0.131 6.649 1.00 92.19 78 PHE A O 1
ATOM 619 N N . GLU A 1 79 ? 4.705 -0.326 7.243 1.00 91.38 79 GLU A N 1
ATOM 620 C CA . GLU A 1 79 ? 5.189 -0.390 5.863 1.00 91.38 79 GLU A CA 1
ATOM 621 C C . GLU A 1 79 ? 4.648 -1.606 5.118 1.00 91.38 79 GLU A C 1
ATOM 623 O O . GLU A 1 79 ? 4.390 -1.507 3.918 1.00 91.38 79 GLU A O 1
ATOM 628 N N . ILE A 1 80 ? 4.471 -2.735 5.812 1.00 92.69 80 ILE A N 1
ATOM 629 C CA . ILE A 1 80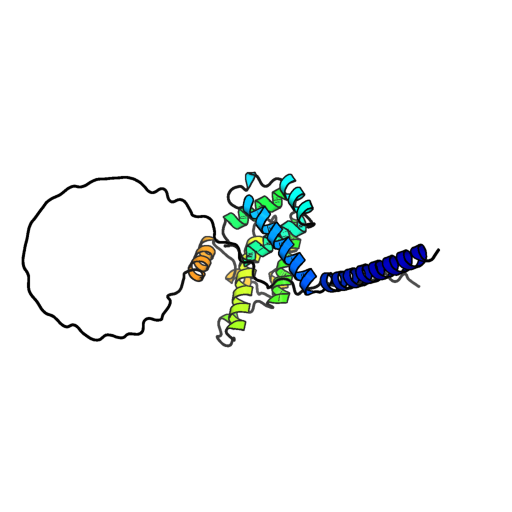 ? 3.889 -3.949 5.243 1.00 92.69 80 ILE A CA 1
ATOM 630 C C . ILE A 1 80 ? 2.465 -3.659 4.777 1.00 92.69 80 ILE A C 1
ATOM 632 O O . ILE A 1 80 ? 2.144 -3.907 3.612 1.00 92.69 80 ILE A O 1
ATOM 636 N N . PHE A 1 81 ? 1.649 -3.064 5.650 1.00 94.00 81 PHE A N 1
ATOM 637 C CA . PHE A 1 81 ? 0.291 -2.653 5.310 1.00 94.00 81 PHE A CA 1
ATOM 638 C C . PHE A 1 81 ? 0.279 -1.642 4.164 1.00 94.00 81 PHE A C 1
ATOM 640 O O . PHE A 1 81 ? -0.380 -1.866 3.153 1.00 94.00 81 PHE A O 1
ATOM 647 N N . ARG A 1 82 ? 1.088 -0.580 4.248 1.00 93.25 82 ARG A N 1
ATOM 648 C CA . ARG A 1 82 ? 1.178 0.460 3.212 1.00 93.25 82 ARG A CA 1
ATOM 649 C C . ARG A 1 82 ? 1.608 -0.093 1.846 1.00 93.25 82 ARG A C 1
ATOM 651 O O . ARG A 1 82 ? 1.174 0.416 0.809 1.00 93.25 82 ARG A O 1
ATOM 658 N N . LYS A 1 83 ? 2.503 -1.084 1.802 1.00 92.38 83 LYS A N 1
ATOM 659 C CA . LYS A 1 83 ? 2.959 -1.736 0.557 1.00 92.38 83 LYS A CA 1
ATOM 660 C C . LYS A 1 83 ? 1.901 -2.670 -0.010 1.00 92.38 83 LYS A C 1
ATOM 662 O O . LYS A 1 83 ? 1.656 -2.629 -1.211 1.00 92.38 83 LYS A O 1
ATOM 667 N N . TYR A 1 84 ? 1.255 -3.459 0.843 1.00 92.06 84 TYR A N 1
ATOM 668 C CA . TYR A 1 84 ? 0.171 -4.336 0.416 1.00 92.06 84 TYR A CA 1
ATOM 669 C C . TYR A 1 84 ? -1.056 -3.550 -0.066 1.00 92.06 84 TYR A C 1
ATOM 671 O O . TYR A 1 84 ? -1.627 -3.897 -1.093 1.00 92.06 84 TYR A O 1
ATOM 679 N N . LEU A 1 85 ? -1.398 -2.443 0.601 1.00 92.81 85 LEU A N 1
ATOM 680 C CA . LEU A 1 85 ? -2.432 -1.501 0.169 1.00 92.81 85 LEU A CA 1
ATOM 681 C C . LEU A 1 85 ? -2.193 -1.029 -1.269 1.00 92.81 85 LEU A C 1
ATOM 683 O O . LEU A 1 85 ? -3.101 -1.056 -2.089 1.00 92.81 85 LEU A O 1
ATOM 687 N N . TRP A 1 86 ? -0.962 -0.636 -1.595 1.00 91.00 86 TRP A N 1
ATOM 688 C CA . TRP A 1 86 ? -0.632 -0.190 -2.948 1.00 91.00 86 TRP A CA 1
ATOM 689 C C . TRP A 1 86 ? -0.716 -1.311 -3.986 1.00 91.00 86 TRP A C 1
ATOM 691 O O . TRP A 1 86 ? -1.297 -1.115 -5.052 1.00 91.00 86 TRP A O 1
ATOM 701 N N . TYR A 1 87 ? -0.205 -2.498 -3.649 1.00 90.75 87 TYR A N 1
ATOM 702 C CA . TYR A 1 87 ? -0.364 -3.689 -4.484 1.00 90.75 87 TYR A CA 1
ATOM 703 C C . TYR A 1 87 ? -1.844 -3.973 -4.776 1.00 90.75 87 TYR A C 1
ATOM 705 O O . TYR A 1 87 ? -2.216 -4.194 -5.922 1.00 90.75 87 TYR A O 1
ATOM 713 N N . LEU A 1 88 ? -2.700 -3.897 -3.757 1.00 90.50 88 LEU A N 1
ATOM 714 C CA . LEU A 1 88 ? -4.134 -4.116 -3.900 1.00 90.50 88 LEU A CA 1
ATOM 715 C C . LEU A 1 88 ? -4.804 -3.055 -4.778 1.00 90.50 88 LEU A C 1
ATOM 717 O O . LEU A 1 88 ? -5.655 -3.390 -5.593 1.00 90.50 88 LEU A O 1
ATOM 721 N N . LEU A 1 89 ? -4.415 -1.785 -4.644 1.00 88.56 89 LEU A N 1
ATOM 722 C CA . LEU A 1 89 ? -4.981 -0.699 -5.445 1.00 88.56 89 LEU A CA 1
ATOM 723 C C . LEU A 1 89 ? -4.644 -0.824 -6.940 1.00 88.56 89 LEU A C 1
ATOM 725 O O . LEU A 1 89 ? -5.483 -0.457 -7.769 1.00 88.56 89 LEU A O 1
ATOM 729 N N . ARG A 1 90 ? -3.447 -1.324 -7.279 1.00 86.06 90 ARG A N 1
ATOM 730 C CA . ARG A 1 90 ? -2.934 -1.366 -8.659 1.00 86.06 90 ARG A CA 1
ATOM 731 C C . ARG A 1 90 ? -3.107 -2.718 -9.347 1.00 86.06 90 ARG A C 1
ATOM 733 O O . ARG A 1 90 ? -3.590 -2.756 -10.469 1.00 86.06 90 ARG A O 1
ATOM 740 N N . GLU A 1 91 ? -2.693 -3.795 -8.692 1.00 84.56 91 GLU A N 1
ATOM 741 C CA . GLU A 1 91 ? -2.506 -5.106 -9.330 1.00 84.56 91 GLU A CA 1
ATOM 742 C C . GLU A 1 91 ? -3.683 -6.053 -9.095 1.00 84.56 91 GLU A C 1
ATOM 744 O O . GLU A 1 91 ? -3.922 -6.969 -9.879 1.00 84.56 91 GLU A O 1
ATOM 749 N N . ARG A 1 92 ? -4.416 -5.867 -7.993 1.00 83.00 92 ARG A N 1
ATOM 750 C CA . ARG A 1 92 ? -5.521 -6.748 -7.620 1.00 83.00 92 ARG A CA 1
ATOM 751 C C . ARG A 1 92 ? -6.869 -6.173 -8.057 1.00 83.00 92 ARG A C 1
ATOM 753 O O . ARG A 1 92 ? -7.084 -4.959 -8.036 1.00 83.00 92 ARG A O 1
ATOM 760 N N . THR A 1 93 ? -7.798 -7.062 -8.397 1.00 83.44 93 THR A N 1
ATOM 761 C CA . THR A 1 93 ? -9.224 -6.735 -8.504 1.00 83.44 93 THR A CA 1
ATOM 762 C C . THR A 1 93 ? -9.725 -6.141 -7.186 1.00 83.44 93 THR A C 1
ATOM 764 O O . THR A 1 93 ? -9.351 -6.584 -6.097 1.00 83.44 93 THR A O 1
ATOM 767 N N . PHE A 1 94 ? -10.517 -5.073 -7.278 1.00 84.75 94 PHE A N 1
ATOM 768 C CA . PHE A 1 94 ? -11.018 -4.357 -6.108 1.00 84.75 94 PHE A CA 1
ATOM 769 C C . PHE A 1 94 ? -12.411 -4.876 -5.749 1.00 84.75 94 PHE A C 1
ATOM 771 O O . PHE A 1 94 ? -13.419 -4.313 -6.165 1.00 84.75 94 PHE A O 1
ATOM 778 N N . ASP A 1 95 ? -12.440 -5.978 -5.007 1.00 86.56 95 ASP A N 1
ATOM 779 C CA . ASP A 1 95 ? -13.641 -6.705 -4.601 1.00 86.56 95 ASP A CA 1
ATOM 780 C C . ASP A 1 95 ? -13.844 -6.681 -3.072 1.00 86.56 95 ASP A C 1
ATOM 782 O O . ASP A 1 95 ? -13.004 -6.207 -2.299 1.00 86.56 95 ASP A O 1
ATOM 786 N N . ALA A 1 96 ? -14.987 -7.203 -2.610 1.00 86.50 96 ALA A N 1
ATOM 787 C CA . ALA A 1 96 ? -15.276 -7.334 -1.177 1.00 86.50 96 ALA A CA 1
ATOM 788 C C . ALA A 1 96 ? -14.195 -8.158 -0.453 1.00 86.50 96 ALA A C 1
ATOM 790 O O . ALA A 1 96 ? -13.802 -7.845 0.672 1.00 86.50 96 ALA A O 1
ATOM 791 N N . GLU A 1 97 ? -13.662 -9.174 -1.129 1.00 87.81 97 GLU A N 1
ATOM 792 C CA . GLU A 1 97 ? -12.578 -10.012 -0.636 1.00 87.81 97 GLU A CA 1
ATOM 793 C C . GLU A 1 97 ? -11.268 -9.248 -0.410 1.00 87.81 97 GLU A C 1
ATOM 795 O O . GLU A 1 97 ? -10.571 -9.499 0.576 1.00 87.81 97 GLU A O 1
ATOM 800 N N . ALA A 1 98 ? -10.930 -8.294 -1.276 1.00 86.94 98 ALA A N 1
ATOM 801 C CA . ALA A 1 98 ? -9.764 -7.436 -1.124 1.00 86.94 98 ALA A CA 1
ATOM 802 C C . ALA A 1 98 ? -9.869 -6.560 0.131 1.00 86.94 98 ALA A C 1
ATOM 804 O O . ALA A 1 98 ? -8.880 -6.377 0.847 1.00 86.94 98 ALA A O 1
ATOM 805 N N . ILE A 1 99 ? -11.068 -6.069 0.448 1.00 89.44 99 ILE A N 1
ATOM 806 C CA . ILE A 1 99 ? -11.307 -5.288 1.668 1.00 89.44 99 ILE A CA 1
ATOM 807 C C . ILE A 1 99 ? -11.179 -6.177 2.907 1.00 89.44 99 ILE A C 1
ATOM 809 O O . ILE A 1 99 ? -10.507 -5.787 3.860 1.00 89.44 99 ILE A O 1
ATOM 813 N N . GLU A 1 100 ? -11.743 -7.389 2.884 1.00 89.75 100 GLU A N 1
ATOM 814 C CA . GLU A 1 100 ? -11.557 -8.376 3.959 1.00 89.75 100 GLU A CA 1
ATOM 815 C C . GLU A 1 100 ? -10.081 -8.704 4.191 1.00 89.75 100 GLU A C 1
ATOM 817 O O . GLU A 1 100 ? -9.638 -8.837 5.331 1.00 89.75 100 GLU A O 1
ATOM 822 N N . ASP A 1 101 ? -9.295 -8.790 3.120 1.00 90.62 101 ASP A N 1
ATOM 823 C CA . ASP A 1 101 ? -7.860 -9.035 3.210 1.00 90.62 101 ASP A CA 1
ATOM 824 C C . ASP A 1 101 ? -7.101 -7.865 3.846 1.00 90.62 101 ASP A C 1
ATOM 826 O O . ASP A 1 101 ? -6.185 -8.091 4.641 1.00 90.62 101 ASP A O 1
ATOM 830 N N . LEU A 1 102 ? -7.493 -6.619 3.556 1.00 91.88 102 LEU A N 1
ATOM 831 C CA . LEU A 1 102 ? -6.941 -5.443 4.236 1.00 91.88 102 LEU A CA 1
ATOM 832 C C . LEU A 1 102 ? -7.328 -5.398 5.710 1.00 91.88 102 LEU A C 1
ATOM 834 O O . LEU A 1 102 ? -6.481 -5.075 6.542 1.00 91.88 102 LEU A O 1
ATOM 838 N N . VAL A 1 103 ? -8.571 -5.742 6.045 1.00 92.06 103 VAL A N 1
ATOM 839 C CA . VAL A 1 103 ? -9.037 -5.803 7.436 1.00 92.06 103 VAL A CA 1
ATOM 840 C C . VAL A 1 103 ? -8.287 -6.899 8.196 1.00 92.06 103 VAL A C 1
ATOM 842 O O . VAL A 1 103 ? -7.761 -6.640 9.276 1.00 92.06 103 VAL A O 1
ATOM 845 N N . ALA A 1 104 ? -8.140 -8.091 7.612 1.00 91.81 104 ALA A N 1
ATOM 846 C CA . ALA A 1 104 ? -7.361 -9.176 8.201 1.00 91.81 104 ALA A CA 1
ATOM 847 C C . ALA A 1 104 ? -5.894 -8.771 8.412 1.00 91.81 104 ALA A C 1
ATOM 849 O O . ALA A 1 104 ? -5.320 -9.060 9.464 1.00 91.81 104 ALA A O 1
ATOM 850 N N . LEU A 1 105 ? -5.291 -8.065 7.448 1.00 92.06 105 LEU A N 1
ATOM 851 C CA . LEU A 1 105 ? -3.925 -7.565 7.576 1.00 92.06 105 LEU A CA 1
ATOM 852 C C . LEU A 1 105 ? -3.804 -6.474 8.644 1.00 92.06 105 LEU A C 1
ATOM 854 O O . LEU A 1 105 ? -2.850 -6.517 9.414 1.00 92.06 105 LEU A O 1
ATOM 858 N N . LYS A 1 106 ? -4.766 -5.546 8.737 1.00 92.94 106 LYS A N 1
ATOM 859 C CA . LYS A 1 106 ? -4.839 -4.538 9.807 1.00 92.94 106 LYS A CA 1
ATOM 860 C C . LYS A 1 106 ? -4.853 -5.213 11.179 1.00 92.94 106 LYS A C 1
ATOM 862 O O . LYS A 1 106 ? -4.054 -4.856 12.039 1.00 92.94 106 LYS A O 1
ATOM 867 N N . THR A 1 107 ? -5.719 -6.212 11.368 1.00 91.81 107 THR A N 1
ATOM 868 C CA . THR A 1 107 ? -5.824 -6.954 12.632 1.00 91.81 107 THR A CA 1
ATOM 869 C C . THR A 1 107 ? -4.553 -7.745 12.934 1.00 91.81 107 THR A C 1
ATOM 871 O O . THR A 1 107 ? -4.075 -7.721 14.063 1.00 91.81 107 THR A O 1
ATOM 874 N N . ALA A 1 108 ? -3.970 -8.421 11.941 1.00 91.06 108 ALA A N 1
ATOM 875 C CA . ALA A 1 108 ? -2.750 -9.200 12.134 1.00 91.06 108 ALA A CA 1
ATOM 876 C C . ALA A 1 108 ? -1.511 -8.326 12.381 1.00 91.06 108 ALA A C 1
ATOM 878 O O . ALA A 1 108 ? -0.590 -8.765 13.061 1.00 91.06 108 ALA A O 1
ATOM 879 N N . ALA A 1 109 ? -1.468 -7.118 11.820 1.00 90.50 109 ALA A N 1
ATOM 880 C CA . ALA A 1 109 ? -0.388 -6.157 12.021 1.00 90.50 109 ALA A CA 1
ATOM 881 C C . ALA A 1 109 ? -0.597 -5.257 13.252 1.00 90.50 109 ALA A C 1
ATOM 883 O O . ALA A 1 109 ? 0.260 -4.420 13.519 1.00 90.50 109 ALA A O 1
ATOM 884 N N . GLU A 1 110 ? -1.708 -5.431 13.981 1.00 92.25 110 GLU A N 1
ATOM 885 C CA . GLU A 1 110 ? -2.064 -4.667 15.187 1.00 92.25 110 GLU A CA 1
ATOM 886 C C . GLU A 1 110 ? -2.027 -3.143 14.963 1.00 92.25 110 GLU A C 1
ATOM 888 O O . GLU A 1 110 ? -1.611 -2.374 15.829 1.00 92.25 110 GLU A O 1
ATOM 893 N N . LEU A 1 111 ? -2.461 -2.697 13.777 1.00 92.12 111 LEU A N 1
ATOM 894 C CA . LEU A 1 111 ? -2.426 -1.283 13.404 1.00 92.12 111 LEU A CA 1
ATOM 895 C C . LEU A 1 111 ? -3.603 -0.513 14.000 1.00 92.12 111 LEU A C 1
ATOM 897 O O . LEU A 1 111 ? -4.754 -0.955 13.926 1.00 92.12 111 LEU A O 1
ATOM 901 N N . SER A 1 112 ? -3.312 0.676 14.529 1.00 91.56 112 SER A N 1
ATOM 902 C CA . SER A 1 112 ? -4.345 1.609 14.977 1.00 91.56 112 SER A CA 1
ATOM 903 C C . SER A 1 112 ? -5.057 2.271 13.795 1.00 91.56 112 SER A C 1
ATOM 905 O O . SER A 1 112 ? -4.521 2.365 12.689 1.00 91.56 112 SER A O 1
ATOM 907 N N . ASP A 1 113 ? -6.262 2.782 14.038 1.00 90.56 113 ASP A N 1
ATOM 908 C CA . ASP A 1 113 ? -7.028 3.530 13.035 1.00 90.56 113 ASP A CA 1
ATOM 909 C C . ASP A 1 113 ? -6.259 4.759 12.528 1.00 90.56 113 ASP A C 1
ATOM 911 O O . ASP A 1 113 ? -6.285 5.040 11.333 1.00 90.56 113 ASP A O 1
ATOM 915 N N . ASP A 1 114 ? -5.502 5.427 13.407 1.00 90.69 114 ASP A N 1
ATOM 916 C CA . ASP A 1 114 ? -4.606 6.532 13.044 1.00 90.69 114 ASP A CA 1
ATOM 917 C C . ASP A 1 114 ? -3.542 6.089 12.032 1.00 90.69 114 ASP A C 1
ATOM 919 O O . ASP A 1 114 ? -3.336 6.748 11.019 1.00 90.69 114 ASP A O 1
ATOM 923 N N . GLN A 1 115 ? -2.894 4.944 12.264 1.00 91.81 115 GLN A N 1
ATOM 924 C CA . GLN A 1 115 ? -1.878 4.414 11.353 1.00 91.81 115 GLN A CA 1
ATOM 925 C C . GLN A 1 115 ? -2.482 4.006 10.006 1.00 91.81 115 GLN A C 1
ATOM 927 O O . GLN A 1 115 ? -1.881 4.221 8.957 1.00 91.81 115 GLN A O 1
ATOM 932 N N . VAL A 1 116 ? -3.681 3.428 9.997 1.00 92.38 116 VAL A N 1
ATOM 933 C CA . VAL A 1 116 ? -4.362 3.091 8.739 1.00 92.38 116 VAL A CA 1
ATOM 934 C C . VAL A 1 116 ? -4.737 4.359 7.970 1.00 92.38 116 VAL A C 1
ATOM 936 O O . VAL A 1 116 ? -4.524 4.422 6.757 1.00 92.38 116 VAL A O 1
ATOM 939 N N . ALA A 1 117 ? -5.228 5.384 8.668 1.00 91.19 117 ALA A N 1
ATOM 940 C CA . ALA A 1 117 ? -5.543 6.677 8.079 1.00 91.19 117 ALA A CA 1
ATOM 941 C C . ALA A 1 117 ? -4.306 7.371 7.500 1.00 91.19 117 ALA A C 1
ATOM 943 O O . ALA A 1 117 ? -4.341 7.825 6.357 1.00 91.19 117 ALA A O 1
ATOM 944 N N . ASP A 1 118 ? -3.194 7.378 8.236 1.00 91.94 118 ASP A N 1
ATOM 945 C CA . ASP A 1 118 ? -1.931 7.949 7.772 1.00 91.94 118 ASP A CA 1
ATOM 946 C C . ASP A 1 118 ? -1.411 7.194 6.532 1.00 91.94 118 ASP A C 1
ATOM 948 O O . ASP A 1 118 ? -0.948 7.813 5.574 1.00 91.94 118 ASP A O 1
ATOM 952 N N . ALA A 1 119 ? -1.552 5.861 6.483 1.00 92.31 119 ALA A N 1
ATOM 953 C CA . ALA A 1 119 ? -1.185 5.072 5.306 1.00 92.31 119 ALA A CA 1
ATOM 954 C C . ALA A 1 119 ? -2.054 5.403 4.078 1.00 92.31 119 ALA A C 1
ATOM 956 O O . ALA A 1 119 ? -1.530 5.480 2.964 1.00 92.31 119 ALA A O 1
ATOM 957 N N . LEU A 1 120 ? -3.362 5.609 4.261 1.00 92.69 120 LEU A N 1
ATOM 958 C CA . LEU A 1 120 ? -4.280 6.009 3.188 1.00 92.69 120 LEU A CA 1
ATOM 959 C C . LEU A 1 120 ? -3.986 7.430 2.694 1.00 92.69 120 LEU A C 1
ATOM 961 O O . LEU A 1 120 ? -3.903 7.642 1.485 1.00 92.69 120 LEU A O 1
ATOM 965 N N . ALA A 1 121 ? -3.771 8.379 3.607 1.00 91.56 121 ALA A N 1
ATOM 966 C CA . ALA A 1 121 ? -3.439 9.763 3.280 1.00 91.56 121 ALA A CA 1
ATOM 967 C C . ALA A 1 121 ? -2.089 9.869 2.553 1.00 91.56 121 ALA A C 1
ATOM 969 O O . ALA A 1 121 ? -1.991 10.538 1.526 1.00 91.56 121 ALA A O 1
ATOM 970 N N . GLU A 1 122 ? -1.063 9.146 3.014 1.00 92.31 122 GLU A N 1
ATOM 971 C CA . GLU A 1 122 ? 0.241 9.114 2.345 1.00 92.31 122 GLU A CA 1
ATOM 972 C C . GLU A 1 122 ? 0.133 8.532 0.926 1.00 92.31 122 GLU A C 1
ATOM 974 O O . GLU A 1 122 ? 0.748 9.036 -0.014 1.00 92.31 122 GLU A O 1
ATOM 979 N N . ARG A 1 123 ? -0.672 7.476 0.736 1.00 90.75 123 ARG A N 1
ATOM 980 C CA . ARG A 1 123 ? -0.903 6.910 -0.601 1.00 90.75 123 ARG A CA 1
ATOM 981 C C . ARG A 1 123 ? -1.692 7.849 -1.498 1.00 90.75 123 ARG A C 1
ATOM 983 O O . ARG A 1 123 ? -1.325 7.984 -2.660 1.00 90.75 123 ARG A O 1
ATOM 990 N N . ALA A 1 124 ? -2.709 8.519 -0.971 1.00 90.69 124 ALA A N 1
ATOM 991 C CA . ALA A 1 124 ? -3.440 9.547 -1.697 1.00 90.69 124 ALA A CA 1
ATOM 992 C C . ALA A 1 124 ? -2.512 10.673 -2.171 1.00 90.69 124 ALA A C 1
ATOM 994 O O . ALA A 1 124 ? -2.559 11.032 -3.345 1.00 90.69 124 ALA A O 1
ATOM 995 N N . GLN A 1 125 ? -1.613 11.150 -1.304 1.00 91.75 125 GLN A N 1
ATOM 996 C CA . GLN A 1 125 ? -0.636 12.176 -1.663 1.00 91.75 125 GLN A CA 1
ATOM 997 C C . GLN A 1 125 ? 0.295 11.708 -2.789 1.00 91.75 125 GLN A C 1
ATOM 999 O O . GLN A 1 125 ? 0.443 12.410 -3.778 1.00 91.75 125 GLN A O 1
ATOM 1004 N N . ARG A 1 126 ? 0.837 10.486 -2.718 1.00 90.31 126 ARG A N 1
ATOM 1005 C CA . ARG A 1 126 ? 1.685 9.945 -3.801 1.00 90.31 126 ARG A CA 1
ATOM 1006 C C . ARG A 1 126 ? 0.946 9.791 -5.128 1.00 90.31 126 ARG A C 1
ATOM 1008 O O . ARG A 1 126 ? 1.532 9.969 -6.193 1.00 90.31 126 ARG A O 1
ATOM 1015 N N . VAL A 1 127 ? -0.333 9.417 -5.087 1.00 89.12 127 VAL A N 1
ATOM 1016 C CA . VAL A 1 127 ? -1.162 9.364 -6.299 1.00 89.12 127 VAL A CA 1
ATOM 1017 C C . VAL A 1 127 ? -1.344 10.776 -6.855 1.00 89.12 127 VAL A C 1
ATOM 1019 O O . VAL A 1 127 ? -1.187 10.969 -8.056 1.00 89.12 127 VAL A O 1
ATOM 1022 N N . TYR A 1 128 ? -1.592 11.773 -6.009 1.00 89.12 128 TYR A N 1
ATOM 1023 C CA . TYR A 1 128 ? -1.633 13.165 -6.446 1.00 89.12 128 TYR A CA 1
ATOM 1024 C C . TYR A 1 128 ? -0.296 13.626 -7.050 1.00 89.12 128 TYR A C 1
ATOM 1026 O O . TYR A 1 128 ? -0.290 14.172 -8.149 1.00 89.12 128 TYR A O 1
ATOM 1034 N N . ASP A 1 129 ? 0.837 13.332 -6.414 1.00 89.38 129 ASP A N 1
ATOM 1035 C CA . ASP A 1 129 ? 2.159 13.728 -6.913 1.00 89.38 129 ASP A CA 1
ATOM 1036 C C . ASP A 1 129 ? 2.456 13.085 -8.286 1.00 89.38 129 ASP A C 1
ATOM 1038 O O . ASP A 1 129 ? 2.966 13.742 -9.198 1.00 89.38 129 ASP A O 1
ATOM 1042 N N . LYS A 1 130 ? 2.049 11.818 -8.487 1.00 86.62 130 LYS A N 1
ATOM 1043 C CA . LYS A 1 130 ? 2.246 11.093 -9.755 1.00 86.62 130 LYS A CA 1
ATOM 1044 C C . LYS A 1 130 ? 1.220 11.435 -10.837 1.00 86.62 130 LYS A C 1
ATOM 1046 O O . LYS A 1 130 ? 1.567 11.373 -12.015 1.00 86.62 130 LYS A O 1
ATOM 1051 N N . TYR A 1 131 ? -0.030 11.759 -10.516 1.00 84.12 131 TYR A N 1
ATOM 1052 C CA . TYR A 1 131 ? -1.106 11.887 -11.516 1.00 84.12 131 TYR A CA 1
ATOM 1053 C C . TYR A 1 131 ? -1.743 13.280 -11.600 1.00 84.12 131 TYR A C 1
ATOM 1055 O O . TYR A 1 131 ? -2.317 13.610 -12.638 1.00 84.12 131 TYR A O 1
ATOM 1063 N N . GLY A 1 132 ? -1.585 14.111 -10.575 1.00 82.69 132 GLY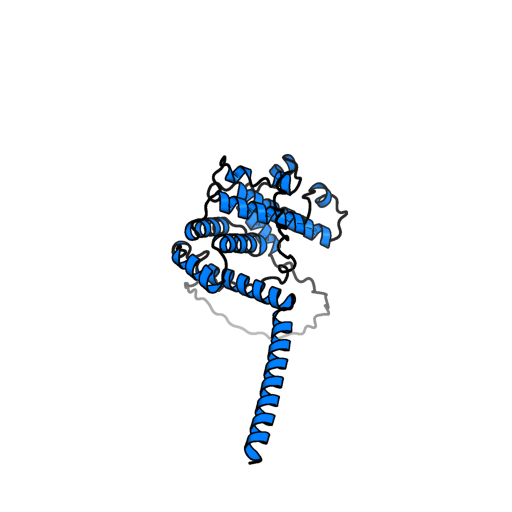 A N 1
ATOM 1064 C CA . GLY A 1 132 ? -2.117 15.467 -10.499 1.00 82.69 132 GLY A CA 1
ATOM 1065 C C . GLY A 1 132 ? -3.572 15.543 -10.031 1.00 82.69 132 GLY A C 1
ATOM 1066 O O . GLY A 1 132 ? -4.107 14.633 -9.394 1.00 82.69 132 GLY A O 1
ATOM 1067 N N . THR A 1 133 ? -4.210 16.671 -10.338 1.00 81.31 133 THR A N 1
ATOM 1068 C CA . THR A 1 133 ? -5.584 16.991 -9.934 1.00 81.31 133 THR A CA 1
ATOM 1069 C C . THR A 1 133 ? -6.628 16.149 -10.668 1.00 81.31 133 THR A C 1
ATOM 1071 O O . THR A 1 133 ? -6.475 15.773 -11.832 1.00 81.31 133 THR A O 1
ATOM 1074 N N . LEU A 1 134 ? -7.748 15.891 -9.990 1.00 71.00 134 LEU A N 1
ATOM 1075 C CA . LEU A 1 134 ? -8.892 15.179 -10.563 1.00 71.00 134 LEU A CA 1
ATOM 1076 C C . LEU A 1 134 ? -9.826 16.151 -11.284 1.00 71.00 134 LEU A C 1
ATOM 1078 O O . LEU A 1 134 ? -10.863 16.546 -10.758 1.00 71.00 134 LEU A O 1
ATOM 1082 N N . MET A 1 135 ? -9.468 16.548 -12.504 1.00 67.31 135 MET A N 1
ATOM 1083 C CA . MET A 1 135 ? -10.367 17.333 -13.353 1.00 67.31 135 MET A CA 1
ATOM 1084 C C . MET A 1 135 ? -11.246 16.409 -14.202 1.00 67.31 135 MET A C 1
ATOM 1086 O O . MET A 1 135 ? -10.810 15.892 -15.229 1.00 67.31 135 MET A O 1
ATOM 1090 N N . LEU A 1 136 ? -12.500 16.205 -13.779 1.00 66.88 136 LEU A N 1
ATOM 1091 C CA . LEU A 1 136 ? -13.455 15.340 -14.491 1.00 66.88 136 LEU A CA 1
ATOM 1092 C C . LEU A 1 136 ? -13.900 15.901 -15.847 1.00 66.88 136 LEU A C 1
ATOM 1094 O O . LEU A 1 136 ? -14.138 15.124 -16.762 1.00 66.88 136 LEU A O 1
ATOM 1098 N N . ARG A 1 137 ? -13.965 17.230 -15.994 1.00 60.62 137 ARG A N 1
ATOM 1099 C CA . ARG A 1 137 ? -14.411 17.889 -17.239 1.00 60.62 137 ARG A CA 1
ATOM 1100 C C . ARG A 1 137 ? -13.495 17.588 -18.421 1.00 60.62 137 ARG A C 1
ATOM 1102 O O . ARG A 1 137 ? -13.956 17.292 -19.511 1.00 60.62 137 ARG A O 1
ATOM 1109 N N . GLU A 1 138 ? -12.189 17.575 -18.180 1.00 58.00 138 GLU A N 1
ATOM 1110 C CA . GLU A 1 138 ? -11.192 17.325 -19.225 1.00 58.00 138 GLU A CA 1
ATOM 1111 C C . GLU A 1 138 ? -11.177 15.861 -19.691 1.00 58.00 138 GLU A C 1
ATOM 1113 O O . GLU A 1 138 ? -10.602 15.554 -20.724 1.00 58.00 138 GLU A O 1
ATOM 1118 N N . LEU A 1 139 ? -11.759 14.944 -18.912 1.00 58.09 139 LEU A N 1
ATOM 1119 C CA . LEU A 1 139 ? -11.923 13.538 -19.291 1.00 58.09 139 LEU A CA 1
ATOM 1120 C C . LEU A 1 139 ? -13.133 13.348 -20.224 1.00 58.09 139 LEU A C 1
ATOM 1122 O O . LEU A 1 139 ? -13.182 12.374 -20.964 1.00 58.09 139 LEU A O 1
ATOM 1126 N N . GLU A 1 140 ? -14.098 14.271 -20.169 1.00 59.72 140 GLU A N 1
ATOM 1127 C CA . GLU A 1 140 ? -15.312 14.290 -20.997 1.00 59.72 140 GLU A CA 1
ATOM 1128 C C . GLU A 1 140 ? -15.101 15.074 -22.299 1.00 59.72 140 GLU A C 1
ATOM 1130 O O . GLU A 1 140 ? -15.668 14.735 -23.334 1.00 59.72 140 GLU A O 1
ATOM 1135 N N . GLU A 1 141 ? -14.266 16.109 -22.259 1.00 56.78 141 GLU A N 1
ATOM 1136 C CA . GLU A 1 141 ? -13.872 16.900 -23.418 1.00 56.78 141 GLU A CA 1
ATOM 1137 C C . GLU A 1 141 ? -12.616 16.259 -24.040 1.00 56.78 141 GLU A C 1
ATOM 1139 O O . GLU A 1 141 ? -11.521 16.478 -23.532 1.00 56.78 141 GLU A O 1
ATOM 1144 N N . GLU A 1 142 ? -12.774 15.455 -25.107 1.00 58.25 142 GLU A N 1
ATOM 1145 C CA . GLU A 1 142 ? -11.788 14.634 -25.872 1.00 58.25 142 GLU A CA 1
ATOM 1146 C C . GLU A 1 142 ? -10.508 15.349 -26.400 1.00 58.25 142 GLU A C 1
ATOM 1148 O O . GLU A 1 142 ? -9.947 15.019 -27.442 1.00 58.25 142 GLU A O 1
ATOM 1153 N N . THR A 1 143 ? -9.988 16.343 -25.694 1.00 62.09 143 THR A N 1
ATOM 1154 C CA . THR A 1 143 ? -8.828 17.167 -26.064 1.00 62.09 143 THR A CA 1
ATOM 1155 C C . THR A 1 143 ? -7.494 16.601 -25.566 1.00 62.09 143 THR A C 1
ATOM 1157 O O . THR A 1 143 ? -6.443 17.219 -25.744 1.00 62.09 143 THR A O 1
ATOM 1160 N N . LEU A 1 144 ? -7.509 15.423 -24.937 1.00 66.25 144 LEU A N 1
ATOM 1161 C CA . LEU A 1 144 ? -6.329 14.798 -24.346 1.00 66.25 144 LEU A CA 1
ATOM 1162 C C . LEU A 1 144 ? -5.652 13.826 -25.312 1.00 66.25 144 LEU A C 1
ATOM 1164 O O . LEU A 1 144 ? -6.302 13.081 -26.040 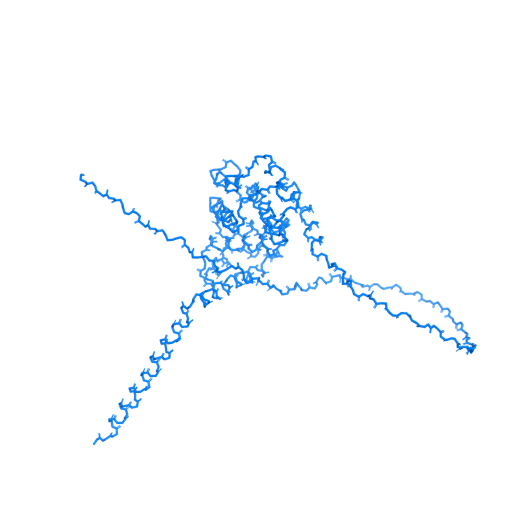1.00 66.25 144 LEU A O 1
ATOM 1168 N N . SER A 1 145 ? -4.319 13.764 -25.252 1.00 77.25 145 SER A N 1
ATOM 1169 C CA . SER A 1 145 ? -3.578 12.656 -25.857 1.00 77.25 145 SER A CA 1
ATOM 1170 C C . SER A 1 145 ? -3.994 11.327 -25.215 1.00 77.25 145 SER A C 1
ATOM 1172 O O . SER A 1 145 ? -4.367 11.294 -24.041 1.00 77.25 145 SER A O 1
ATOM 1174 N N . ALA A 1 146 ? -3.849 10.211 -25.938 1.00 77.44 146 ALA A N 1
ATOM 1175 C CA . ALA A 1 146 ? -4.150 8.875 -25.408 1.00 77.44 146 ALA A CA 1
ATOM 1176 C C . ALA A 1 146 ? -3.443 8.596 -24.063 1.00 77.44 146 ALA A C 1
ATOM 1178 O O . ALA A 1 146 ? -4.060 8.101 -23.123 1.00 77.44 146 ALA A O 1
ATOM 1179 N N . SER A 1 147 ? -2.180 9.020 -23.928 1.00 76.75 147 SER A N 1
ATOM 1180 C CA . SER A 1 147 ? -1.415 8.920 -22.677 1.00 76.75 147 SER A CA 1
ATOM 1181 C C . SER A 1 147 ? -1.943 9.825 -21.555 1.00 76.75 147 SER A C 1
ATOM 1183 O O . SER A 1 147 ? -1.886 9.461 -20.380 1.00 76.75 147 SER A O 1
ATOM 1185 N N . GLY A 1 148 ? -2.470 11.006 -21.889 1.00 76.31 148 GLY A N 1
ATOM 1186 C CA . GLY A 1 148 ? -3.101 11.915 -20.932 1.00 76.31 148 GLY A CA 1
ATOM 1187 C C . GLY A 1 148 ? -4.444 11.383 -20.435 1.00 76.31 148 GLY A C 1
ATOM 1188 O O . GLY A 1 148 ? -4.746 11.493 -19.246 1.00 76.31 148 GLY A O 1
ATOM 1189 N N . LEU A 1 149 ? -5.214 10.753 -21.325 1.00 79.44 149 LEU A N 1
ATOM 1190 C CA . LEU A 1 149 ? -6.471 10.097 -20.987 1.00 79.44 149 LEU A CA 1
ATOM 1191 C C . LEU A 1 149 ? -6.241 8.895 -20.062 1.00 79.44 149 LEU A C 1
ATOM 1193 O O . LEU A 1 149 ? -6.877 8.806 -19.015 1.00 79.44 149 LEU A O 1
ATOM 1197 N N . GLU A 1 150 ? -5.277 8.027 -20.382 1.00 80.12 150 GLU A N 1
ATOM 1198 C CA . GLU A 1 150 ? -4.914 6.868 -19.553 1.00 80.12 150 GLU A CA 1
ATOM 1199 C C . GLU A 1 150 ? -4.444 7.288 -18.150 1.00 80.12 150 GLU A C 1
ATOM 1201 O O . GLU A 1 150 ? -4.888 6.734 -17.138 1.00 80.12 150 GLU A O 1
ATOM 1206 N N . ARG A 1 151 ? -3.602 8.330 -18.064 1.00 81.19 151 ARG A N 1
ATOM 1207 C CA . ARG A 1 151 ? -3.126 8.881 -16.785 1.00 81.19 151 ARG A CA 1
ATOM 1208 C C . ARG A 1 151 ? -4.287 9.370 -15.917 1.00 81.19 151 ARG A C 1
ATOM 1210 O O . ARG A 1 151 ? -4.318 9.088 -14.719 1.00 81.19 151 ARG A O 1
ATOM 1217 N N . LYS A 1 152 ? -5.258 10.070 -16.508 1.00 81.50 152 LYS A N 1
ATOM 1218 C CA . LYS A 1 152 ? -6.428 10.577 -15.777 1.00 81.50 152 LYS A CA 1
ATOM 1219 C C . LYS A 1 152 ? -7.432 9.489 -15.422 1.00 81.50 152 LYS A C 1
ATOM 1221 O O . LYS A 1 152 ? -7.963 9.518 -14.316 1.00 81.50 152 LYS A O 1
ATOM 1226 N N . ALA A 1 153 ? -7.657 8.517 -16.303 1.00 82.81 153 ALA A N 1
ATOM 1227 C CA . ALA A 1 153 ? -8.489 7.353 -16.012 1.00 82.81 153 ALA A CA 1
ATOM 1228 C C . ALA A 1 153 ? -7.911 6.548 -14.836 1.00 82.81 153 ALA A C 1
ATOM 1230 O O . ALA A 1 153 ? -8.635 6.201 -13.904 1.00 82.81 153 ALA A O 1
ATOM 1231 N N . THR A 1 154 ? -6.589 6.358 -14.814 1.00 85.06 154 THR A N 1
ATOM 1232 C CA . THR A 1 154 ? -5.879 5.711 -13.701 1.00 85.06 154 THR A CA 1
ATOM 1233 C C . THR A 1 154 ? -6.020 6.509 -12.404 1.00 85.06 154 THR A C 1
ATOM 1235 O O . THR A 1 154 ? -6.344 5.940 -11.362 1.00 85.06 154 THR A O 1
ATOM 1238 N N . CYS A 1 155 ? -5.828 7.832 -12.460 1.00 85.62 155 CYS A N 1
ATOM 1239 C CA . CYS A 1 155 ? -6.014 8.716 -11.306 1.00 85.62 155 CYS A CA 1
ATOM 1240 C C . CYS A 1 155 ? -7.436 8.612 -10.741 1.00 85.62 155 CYS A C 1
ATOM 1242 O O . CYS A 1 155 ? -7.617 8.417 -9.540 1.00 85.62 155 CYS A O 1
ATOM 1244 N N . LYS A 1 156 ? -8.441 8.661 -11.626 1.00 86.50 156 LYS A N 1
ATOM 1245 C CA . LYS A 1 156 ? -9.854 8.494 -11.283 1.00 86.50 156 LYS A CA 1
ATOM 1246 C C . LYS A 1 156 ? -10.086 7.151 -10.591 1.00 86.50 156 LYS A C 1
ATOM 1248 O O . LYS A 1 156 ? -10.592 7.144 -9.475 1.00 86.50 156 LYS A O 1
ATOM 1253 N N . ALA A 1 157 ? -9.662 6.039 -11.187 1.00 86.88 157 ALA A N 1
ATOM 1254 C CA . ALA A 1 157 ? -9.854 4.708 -10.610 1.00 86.88 157 ALA A CA 1
ATOM 1255 C C . ALA A 1 157 ? -9.198 4.572 -9.222 1.00 86.88 157 ALA A C 1
ATOM 1257 O O . ALA A 1 157 ? -9.811 4.061 -8.285 1.00 86.88 157 ALA A O 1
ATOM 1258 N N . LEU A 1 158 ? -7.968 5.070 -9.056 1.00 89.44 158 LEU A N 1
ATOM 1259 C CA . LEU A 1 158 ? -7.270 5.052 -7.766 1.00 89.44 158 LEU A CA 1
ATOM 1260 C C . LEU A 1 158 ? -7.973 5.919 -6.722 1.00 89.44 158 LEU A C 1
ATOM 1262 O O . LEU A 1 158 ? -8.104 5.499 -5.573 1.00 89.44 158 LEU A O 1
ATOM 1266 N N . PHE A 1 159 ? -8.458 7.095 -7.116 1.00 88.50 159 PHE A N 1
ATOM 1267 C CA . PHE A 1 159 ? -9.231 7.958 -6.235 1.00 88.50 159 PHE A CA 1
ATOM 1268 C C . PHE A 1 159 ? -10.517 7.284 -5.764 1.00 88.50 159 PHE A C 1
ATOM 1270 O O . PHE A 1 159 ? -10.803 7.310 -4.573 1.00 88.50 159 PHE A O 1
ATOM 1277 N N . GLN A 1 160 ? -11.264 6.642 -6.666 1.00 89.50 160 GLN A N 1
ATOM 1278 C CA . GLN A 1 160 ? -12.500 5.938 -6.317 1.00 89.50 160 GLN A CA 1
ATOM 1279 C C . GLN A 1 160 ? -12.245 4.839 -5.282 1.00 89.50 160 GLN A C 1
ATOM 1281 O O . GLN A 1 160 ? -12.935 4.769 -4.264 1.00 89.50 160 GLN A O 1
ATOM 1286 N N . LYS A 1 161 ? -11.203 4.025 -5.496 1.00 91.06 161 LYS A N 1
ATOM 1287 C CA . LYS A 1 161 ? -10.796 2.978 -4.550 1.00 91.06 161 LYS A CA 1
ATOM 1288 C C . LYS A 1 161 ? -10.369 3.565 -3.200 1.00 91.06 161 LYS A C 1
ATOM 1290 O O . LYS A 1 161 ? -10.800 3.080 -2.160 1.00 91.06 161 LYS A O 1
ATOM 1295 N N . LEU A 1 162 ? -9.547 4.618 -3.196 1.00 90.88 162 LEU A N 1
ATOM 1296 C CA . LEU A 1 162 ? -9.105 5.288 -1.965 1.00 90.88 162 LEU A CA 1
ATOM 1297 C C . LEU A 1 162 ? -10.272 5.919 -1.200 1.00 90.88 162 LEU A C 1
ATOM 1299 O O . LEU A 1 162 ? -10.325 5.798 0.023 1.00 90.88 162 LEU A O 1
ATOM 1303 N N . LEU A 1 163 ? -11.215 6.538 -1.913 1.00 89.44 163 LEU A N 1
ATOM 1304 C CA . LEU A 1 163 ? -12.430 7.106 -1.340 1.00 89.44 163 LEU A CA 1
ATOM 1305 C C . LEU A 1 163 ? -13.250 6.020 -0.648 1.00 89.44 163 LEU A C 1
ATOM 1307 O O . LEU A 1 163 ? -13.564 6.158 0.532 1.00 89.44 163 LEU A O 1
ATOM 1311 N N . TYR A 1 164 ? -13.474 4.895 -1.325 1.00 89.56 164 TYR A N 1
ATOM 1312 C CA . TYR A 1 164 ? -14.162 3.753 -0.731 1.00 89.56 164 TYR A CA 1
ATOM 1313 C C . TYR A 1 164 ? -13.454 3.231 0.534 1.00 89.56 164 TYR A C 1
ATOM 1315 O O . TYR A 1 164 ? -14.095 2.984 1.553 1.00 89.56 164 TYR A O 1
ATOM 1323 N N . LEU A 1 165 ? -12.122 3.095 0.510 1.00 90.25 165 LEU A N 1
ATOM 1324 C CA . LEU A 1 165 ? -11.363 2.632 1.679 1.00 90.25 165 LEU A CA 1
ATOM 1325 C C . LEU A 1 165 ? -11.407 3.624 2.850 1.00 90.25 165 LEU A C 1
ATOM 1327 O O . LEU A 1 165 ? -11.422 3.189 3.999 1.00 90.25 165 LEU A O 1
ATOM 1331 N N . SER A 1 166 ? -11.443 4.931 2.573 1.00 88.69 166 SER A N 1
ATOM 1332 C CA . SER A 1 166 ? -11.533 5.976 3.603 1.00 88.69 166 SER A CA 1
ATOM 1333 C C . SER A 1 166 ? -12.891 6.013 4.311 1.00 88.69 166 SER A C 1
ATOM 1335 O O . SER A 1 166 ? -12.971 6.335 5.496 1.00 88.69 166 SER A O 1
ATOM 1337 N N . GLU A 1 167 ? -13.953 5.619 3.608 1.00 87.38 167 GLU A N 1
ATOM 1338 C CA . GLU A 1 167 ? -15.318 5.544 4.137 1.00 87.38 167 GLU A CA 1
ATOM 1339 C C . GLU A 1 167 ? -15.633 4.182 4.782 1.00 87.38 167 GLU A C 1
ATOM 1341 O O . GLU A 1 167 ? -16.688 3.997 5.389 1.00 87.38 167 GLU A 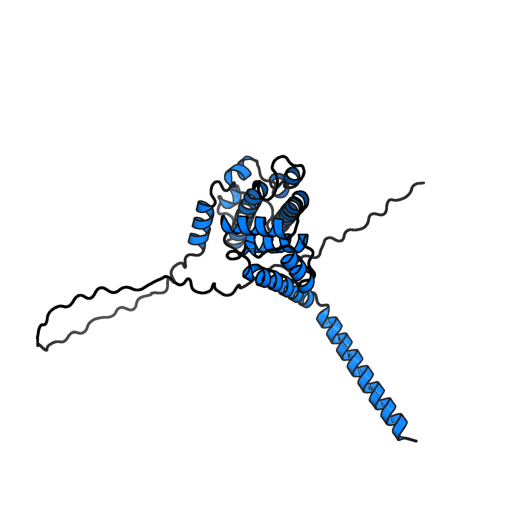O 1
ATOM 1346 N N . CYS A 1 168 ? -14.725 3.209 4.674 1.00 87.12 168 CYS A N 1
ATOM 1347 C CA . CYS A 1 168 ? -14.915 1.877 5.228 1.00 87.12 168 CYS A CA 1
ATOM 1348 C C . CYS A 1 168 ? -14.707 1.877 6.752 1.00 87.12 168 CYS A C 1
ATOM 1350 O O . CYS A 1 168 ? -13.574 1.869 7.238 1.00 87.12 168 CYS A O 1
ATOM 1352 N N . GLU A 1 169 ? -15.806 1.786 7.512 1.00 85.88 169 GLU A N 1
ATOM 1353 C CA . GLU A 1 169 ? -15.812 1.717 8.988 1.00 85.88 169 GLU A CA 1
ATOM 1354 C C . GLU A 1 169 ? -14.913 0.617 9.568 1.00 85.88 169 GLU A C 1
ATOM 1356 O O . GLU A 1 169 ? -14.368 0.751 10.661 1.00 85.88 169 GLU A O 1
ATOM 1361 N N . ARG A 1 170 ? -14.723 -0.479 8.830 1.00 86.44 170 ARG A N 1
ATOM 1362 C CA . ARG A 1 170 ? -13.898 -1.612 9.274 1.00 86.44 170 ARG A CA 1
ATOM 1363 C C . ARG A 1 170 ? -12.403 -1.304 9.219 1.00 86.44 170 ARG A C 1
ATOM 1365 O O . ARG A 1 170 ? -11.618 -1.921 9.942 1.00 86.44 170 ARG A O 1
ATOM 1372 N N . LEU A 1 171 ? -12.006 -0.358 8.370 1.00 85.69 171 LEU A N 1
ATOM 1373 C CA . LEU A 1 171 ? -10.627 0.104 8.255 1.00 85.69 171 LEU A CA 1
ATOM 1374 C C . LEU A 1 171 ? -10.367 1.329 9.123 1.00 85.69 171 LEU A C 1
ATOM 1376 O O . LEU A 1 171 ? -9.348 1.345 9.810 1.00 85.69 171 LEU A O 1
ATOM 1380 N N . VAL A 1 172 ? -11.272 2.306 9.138 1.00 85.56 172 VAL A N 1
ATOM 1381 C CA . VAL A 1 172 ? -11.143 3.520 9.952 1.00 85.56 172 VAL A CA 1
ATOM 1382 C C . VAL A 1 172 ? -12.510 3.882 10.522 1.00 85.56 172 VAL A C 1
ATOM 1384 O O . VAL A 1 172 ? -13.464 4.085 9.767 1.00 85.56 172 VAL A O 1
ATOM 1387 N N . ALA A 1 173 ? -12.612 3.977 11.851 1.00 84.50 173 ALA A N 1
ATOM 1388 C CA . ALA A 1 173 ? -13.852 4.369 12.510 1.00 84.50 173 ALA A CA 1
ATOM 1389 C C . ALA A 1 173 ? -14.297 5.773 12.063 1.00 84.50 173 ALA A C 1
ATOM 1391 O O . ALA A 1 173 ? -13.539 6.746 12.158 1.00 84.50 173 ALA A O 1
ATOM 1392 N N . GLN A 1 174 ? -15.539 5.886 11.591 1.00 79.88 174 GLN A N 1
ATOM 1393 C CA . GLN A 1 174 ? -16.088 7.143 11.085 1.00 79.88 174 GLN A CA 1
ATOM 1394 C C . GLN A 1 174 ? -16.321 8.138 12.230 1.00 79.88 174 GLN A C 1
ATOM 1396 O O . GLN A 1 174 ? -16.701 7.764 13.338 1.00 79.88 174 GLN A O 1
ATOM 1401 N N . GLY A 1 175 ? -16.033 9.419 11.983 1.00 67.75 175 GLY A N 1
ATOM 1402 C CA . GLY A 1 175 ? -16.092 10.471 13.008 1.00 67.75 175 GLY A CA 1
ATOM 1403 C C . GLY A 1 175 ? -14.919 10.482 13.999 1.00 67.75 175 GLY A C 1
ATOM 1404 O O . GLY A 1 175 ? -14.872 11.346 14.875 1.00 67.75 175 GLY A O 1
ATOM 1405 N N . SER A 1 176 ? -13.952 9.569 13.863 1.00 75.75 176 SER A N 1
ATOM 1406 C CA . SER A 1 176 ? -12.690 9.636 14.605 1.00 75.75 176 SER A CA 1
ATOM 1407 C C . SER A 1 176 ? -11.777 10.744 14.063 1.00 75.75 176 SER A C 1
ATOM 1409 O O . SER A 1 176 ? -11.867 11.148 12.900 1.00 75.75 176 SER A O 1
ATOM 1411 N N . GLN A 1 177 ? -10.835 11.203 14.892 1.00 74.62 177 GLN A N 1
ATOM 1412 C CA . GLN A 1 177 ? -9.771 12.112 14.444 1.00 74.62 177 GLN A CA 1
ATOM 1413 C C . GLN A 1 177 ? -8.939 11.497 13.303 1.00 74.62 177 GLN A C 1
ATOM 1415 O O . GLN A 1 177 ? -8.462 12.233 12.444 1.00 74.62 177 GLN A O 1
ATOM 1420 N N . ALA A 1 178 ? -8.821 10.163 13.252 1.00 77.38 178 ALA A N 1
ATOM 1421 C CA . ALA A 1 178 ? -8.149 9.428 12.183 1.00 77.38 178 ALA A CA 1
ATOM 1422 C C . ALA A 1 178 ? -8.844 9.625 10.826 1.00 77.38 178 ALA A C 1
ATOM 1424 O O . ALA A 1 178 ? -8.193 9.980 9.847 1.00 77.38 178 ALA A O 1
ATOM 1425 N N . ALA A 1 179 ? -10.174 9.479 10.771 1.00 73.81 179 ALA A N 1
ATOM 1426 C CA . ALA A 1 179 ? -10.948 9.691 9.544 1.00 73.81 179 ALA A CA 1
ATOM 1427 C C . ALA A 1 179 ? -10.787 11.126 9.010 1.00 73.81 179 ALA A C 1
ATOM 1429 O O . ALA A 1 179 ? -10.629 11.334 7.808 1.00 73.81 179 ALA A O 1
ATOM 1430 N N . GLY A 1 180 ? -10.720 12.113 9.911 1.00 72.50 180 GLY A N 1
ATOM 1431 C CA . GLY A 1 180 ? -10.474 13.514 9.563 1.00 72.50 180 GLY A CA 1
ATOM 1432 C C . GLY A 1 180 ? -9.103 13.793 8.930 1.00 72.50 180 GLY A C 1
ATOM 1433 O O . GLY A 1 180 ? -8.937 14.830 8.290 1.00 72.50 180 GLY A O 1
ATOM 1434 N N . ARG A 1 181 ? -8.119 12.890 9.054 1.00 76.69 181 ARG A N 1
ATOM 1435 C CA . ARG A 1 181 ? -6.811 13.031 8.384 1.00 76.69 181 ARG A CA 1
ATOM 1436 C C . ARG A 1 181 ? -6.872 12.675 6.902 1.00 76.69 181 ARG A C 1
ATOM 1438 O O . ARG A 1 181 ? -6.071 13.176 6.116 1.00 76.69 181 ARG A O 1
ATOM 1445 N N . ILE A 1 182 ? -7.839 11.852 6.501 1.00 79.50 182 ILE A N 1
ATOM 1446 C CA . ILE A 1 182 ? -7.984 11.356 5.131 1.00 79.50 182 ILE A CA 1
ATOM 1447 C C . ILE A 1 182 ? -8.828 12.349 4.319 1.00 79.50 182 ILE A C 1
ATOM 1449 O O . ILE A 1 182 ? -9.923 12.055 3.852 1.00 79.50 182 ILE A O 1
ATOM 1453 N N . ASN A 1 183 ? -8.329 13.574 4.146 1.00 83.06 183 ASN A N 1
ATOM 1454 C CA . ASN A 1 183 ? -9.027 14.609 3.379 1.00 83.06 183 ASN A CA 1
ATOM 1455 C C . ASN A 1 183 ? -8.718 14.504 1.876 1.00 83.06 183 ASN A C 1
ATOM 1457 O O . ASN A 1 183 ? -8.096 15.390 1.289 1.00 83.06 183 ASN A O 1
ATOM 1461 N N . LEU A 1 184 ? -9.189 13.432 1.227 1.00 84.44 184 LEU A N 1
ATOM 1462 C CA . LEU A 1 184 ? -8.973 13.189 -0.212 1.00 84.44 184 LEU A CA 1
ATOM 1463 C C . LEU A 1 184 ? -9.453 14.352 -1.084 1.00 84.44 184 LEU A C 1
ATOM 1465 O O . LEU A 1 184 ? -8.818 14.698 -2.076 1.00 84.44 184 LEU A O 1
ATOM 1469 N N . ARG A 1 185 ? -10.550 14.999 -0.683 1.00 85.94 185 ARG A N 1
ATOM 1470 C CA . ARG A 1 185 ? -11.080 16.188 -1.354 1.00 85.94 185 ARG A CA 1
ATOM 1471 C C . ARG A 1 185 ? -10.043 17.313 -1.432 1.00 85.94 185 ARG A C 1
ATOM 1473 O O . ARG A 1 185 ? -9.906 17.942 -2.476 1.00 85.94 185 ARG A O 1
ATOM 1480 N N . VAL A 1 186 ? -9.321 17.553 -0.337 1.00 85.19 186 VAL A N 1
ATOM 1481 C CA . VAL A 1 186 ? -8.285 18.594 -0.255 1.00 85.19 186 VAL A CA 1
ATOM 1482 C C . VAL A 1 186 ? -7.046 18.166 -1.032 1.00 85.19 186 VAL A C 1
ATOM 1484 O O . VAL A 1 186 ? -6.533 18.960 -1.810 1.00 85.19 186 VAL A O 1
ATOM 1487 N N . ILE A 1 187 ? -6.619 16.907 -0.878 1.00 85.12 187 ILE A N 1
ATOM 1488 C CA . ILE A 1 187 ? -5.429 16.361 -1.548 1.00 85.12 187 ILE A CA 1
ATOM 1489 C C . ILE A 1 187 ? -5.558 16.473 -3.072 1.00 85.12 187 ILE A C 1
ATOM 1491 O O . ILE A 1 187 ? -4.648 16.955 -3.732 1.00 85.12 187 ILE A O 1
ATOM 1495 N N . PHE A 1 188 ? -6.703 16.079 -3.633 1.00 84.12 188 PHE A N 1
ATOM 1496 C CA . PHE A 1 188 ? -6.903 16.059 -5.084 1.00 84.12 188 PHE A CA 1
ATOM 1497 C C . PHE A 1 188 ? -7.540 17.332 -5.661 1.00 84.12 188 PHE A C 1
ATOM 1499 O O . PHE A 1 188 ? -7.726 17.419 -6.878 1.00 84.12 188 PHE A O 1
ATOM 1506 N N . GLY A 1 189 ? -7.897 18.303 -4.812 1.00 82.25 189 GLY A N 1
ATOM 1507 C CA . GLY A 1 189 ? -8.589 19.527 -5.225 1.00 82.25 189 GLY A CA 1
ATOM 1508 C C . GLY A 1 189 ? -9.981 19.278 -5.822 1.00 82.25 189 GLY A C 1
ATOM 1509 O O . GLY A 1 189 ? -10.418 20.029 -6.690 1.00 82.25 189 GLY A O 1
ATOM 1510 N N . ALA A 1 190 ? -10.666 18.215 -5.395 1.00 81.81 190 ALA A N 1
ATOM 1511 C CA . ALA A 1 190 ? -11.965 17.824 -5.938 1.00 81.81 190 ALA A CA 1
ATOM 1512 C C . ALA A 1 190 ? -13.108 18.645 -5.316 1.00 81.81 190 ALA A C 1
ATOM 1514 O O . ALA A 1 190 ? -13.090 18.972 -4.124 1.00 81.81 190 ALA A O 1
ATOM 1515 N N . SER A 1 191 ? -14.144 18.961 -6.099 1.00 80.88 191 SER A N 1
ATOM 1516 C CA . SER A 1 191 ? -15.375 19.522 -5.533 1.00 80.88 191 SER A CA 1
ATOM 1517 C C . SER A 1 191 ? -16.208 18.424 -4.865 1.00 80.88 191 SER A C 1
ATOM 1519 O O . SER A 1 191 ? -16.101 17.250 -5.208 1.00 80.88 191 SER A O 1
ATOM 1521 N N . GLU A 1 192 ? -17.085 18.787 -3.929 1.00 82.19 192 GLU A N 1
ATOM 1522 C CA . GLU A 1 192 ? -17.989 17.820 -3.282 1.00 82.19 192 GLU A CA 1
ATOM 1523 C C . GLU A 1 192 ? -18.891 17.097 -4.298 1.00 82.19 192 GLU A C 1
ATOM 1525 O O . GLU A 1 192 ? -19.184 15.911 -4.157 1.00 82.19 192 GLU A O 1
ATOM 1530 N N . ARG A 1 193 ? -19.258 17.782 -5.387 1.00 79.62 193 ARG A N 1
ATOM 1531 C CA . ARG A 1 193 ? -19.986 17.185 -6.510 1.00 79.62 193 ARG A CA 1
ATOM 1532 C C . ARG A 1 193 ? -19.169 16.095 -7.207 1.00 79.62 193 ARG A C 1
ATOM 1534 O O . ARG A 1 193 ? -19.730 15.055 -7.540 1.00 79.62 193 ARG A O 1
ATOM 1541 N N . ASP A 1 194 ? -17.874 16.324 -7.413 1.00 79.62 194 ASP A N 1
ATOM 1542 C CA . ASP A 1 194 ? -16.982 15.353 -8.056 1.00 79.62 194 ASP A CA 1
ATOM 1543 C C . ASP A 1 194 ? -16.764 14.136 -7.157 1.00 79.62 194 ASP A C 1
ATOM 1545 O O . ASP A 1 194 ? -16.850 13.006 -7.629 1.00 79.62 194 ASP A O 1
ATOM 1549 N N . VAL A 1 195 ? -16.577 14.353 -5.849 1.00 83.31 195 VAL A N 1
ATOM 1550 C CA . VAL A 1 195 ? -16.475 13.272 -4.853 1.00 83.31 195 VAL A CA 1
ATOM 1551 C C . VAL A 1 195 ? -17.733 12.402 -4.880 1.00 83.31 195 VAL A C 1
ATOM 1553 O O . VAL A 1 195 ? -17.633 11.187 -5.030 1.00 83.31 195 VAL A O 1
ATOM 1556 N N . ASN A 1 196 ? -18.918 13.016 -4.818 1.00 82.62 196 ASN A N 1
ATOM 1557 C CA . ASN A 1 196 ? -20.189 12.289 -4.840 1.00 82.62 196 ASN A CA 1
ATOM 1558 C C . ASN A 1 196 ? -20.416 11.525 -6.151 1.00 82.62 196 ASN A C 1
ATOM 1560 O O . ASN A 1 196 ? -20.986 10.440 -6.132 1.00 82.62 196 ASN A O 1
ATOM 1564 N N . ARG A 1 197 ? -19.952 12.062 -7.284 1.00 81.69 197 ARG A N 1
ATOM 1565 C CA . ARG A 1 197 ? -20.043 11.391 -8.588 1.00 81.69 197 ARG A CA 1
ATOM 1566 C C . ARG A 1 197 ? -19.083 10.206 -8.714 1.00 81.69 197 ARG A C 1
ATOM 1568 O O . ARG A 1 197 ? -19.372 9.268 -9.448 1.00 81.69 197 ARG A O 1
ATOM 1575 N N . LEU A 1 198 ? -17.934 10.271 -8.046 1.00 81.81 198 LEU A N 1
ATOM 1576 C CA . LEU A 1 198 ? -16.900 9.236 -8.080 1.00 81.81 198 LEU A CA 1
ATOM 1577 C C . LEU A 1 198 ? -17.094 8.151 -7.019 1.00 81.81 198 LEU A C 1
ATOM 1579 O O . LEU A 1 198 ? -16.461 7.100 -7.105 1.00 81.81 198 LEU A O 1
ATOM 1583 N N . ARG A 1 199 ? -17.961 8.379 -6.036 1.00 82.75 199 ARG A N 1
ATOM 1584 C CA . ARG A 1 199 ? -18.225 7.441 -4.951 1.00 82.75 199 ARG A CA 1
ATOM 1585 C C . ARG A 1 199 ? -18.701 6.088 -5.486 1.00 82.75 199 ARG A C 1
ATOM 1587 O O . ARG A 1 199 ? -19.687 6.009 -6.211 1.00 82.75 199 ARG A O 1
ATOM 1594 N N . ILE A 1 200 ? -18.003 5.022 -5.100 1.00 78.62 200 ILE A N 1
ATOM 1595 C CA . ILE A 1 200 ? -18.414 3.652 -5.412 1.00 78.62 200 ILE A CA 1
ATOM 1596 C C . ILE A 1 200 ? -19.615 3.314 -4.526 1.00 78.62 200 ILE A C 1
ATOM 1598 O O . ILE A 1 200 ? -19.474 3.188 -3.311 1.00 78.62 200 ILE A O 1
ATOM 1602 N N . VAL A 1 201 ? -20.793 3.182 -5.137 1.00 70.19 201 VAL A N 1
ATOM 1603 C CA . VAL A 1 201 ? -22.042 2.843 -4.434 1.00 70.19 201 VAL A CA 1
ATOM 1604 C C . VAL A 1 201 ? -22.165 1.330 -4.239 1.00 70.19 201 VAL A C 1
ATOM 1606 O O . VAL A 1 201 ? -22.638 0.880 -3.195 1.00 70.19 201 VAL A O 1
ATOM 1609 N N . SER A 1 202 ? -21.683 0.532 -5.199 1.00 67.62 202 SER A N 1
ATOM 1610 C CA . SER A 1 202 ? -21.609 -0.923 -5.081 1.00 67.62 202 SER A CA 1
ATOM 1611 C C . SER A 1 202 ? -20.284 -1.467 -5.631 1.00 67.62 202 SER A C 1
ATOM 1613 O O . SER A 1 202 ? -19.809 -1.058 -6.687 1.00 67.62 202 SER A O 1
ATOM 1615 N N . LEU A 1 203 ? -19.668 -2.411 -4.912 1.00 68.25 203 LEU A N 1
ATOM 1616 C CA . LEU A 1 203 ? -18.435 -3.075 -5.366 1.00 68.25 203 LEU A CA 1
ATOM 1617 C C . LEU A 1 203 ? -18.679 -4.014 -6.558 1.00 68.25 203 LEU A C 1
ATOM 1619 O O . LEU A 1 203 ? -17.743 -4.331 -7.283 1.00 68.25 203 LEU A O 1
ATOM 1623 N N . TYR A 1 204 ? -19.933 -4.422 -6.783 1.00 59.22 204 TYR A N 1
ATOM 1624 C CA . TYR A 1 204 ? -20.334 -5.244 -7.927 1.00 59.22 204 TYR A CA 1
ATOM 1625 C C . TYR A 1 204 ? -20.172 -4.497 -9.259 1.00 59.22 204 TYR A C 1
ATOM 1627 O O . TYR A 1 204 ? -19.788 -5.101 -10.255 1.00 59.22 204 TYR A O 1
ATOM 1635 N N . GLU A 1 205 ? -20.413 -3.182 -9.283 1.00 57.25 205 GLU A N 1
ATOM 1636 C CA . GLU A 1 205 ? -20.212 -2.347 -10.478 1.00 57.25 205 GLU A CA 1
ATOM 1637 C C . GLU A 1 205 ? -18.730 -2.212 -10.851 1.00 57.25 205 GLU A C 1
ATOM 1639 O O . GLU A 1 205 ? -18.379 -2.248 -12.029 1.00 57.25 205 GLU A O 1
ATOM 1644 N N . VAL A 1 206 ? -17.853 -2.124 -9.848 1.00 60.34 206 VAL A N 1
ATOM 1645 C CA . VAL A 1 206 ? -16.397 -2.013 -10.041 1.00 60.34 206 VAL A CA 1
ATOM 1646 C C . VAL A 1 206 ? -15.801 -3.326 -10.547 1.00 60.34 206 VAL A C 1
ATOM 1648 O O . VAL A 1 206 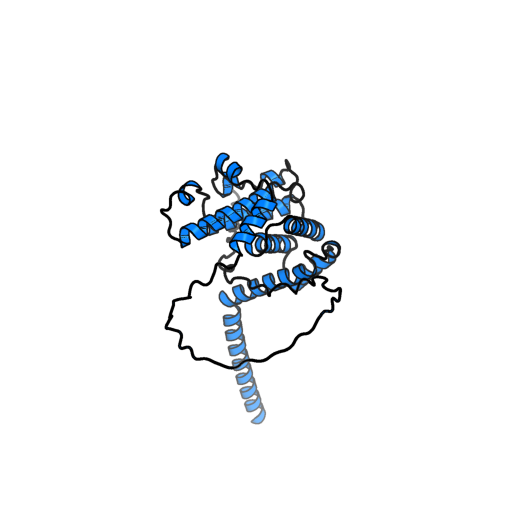? -14.922 -3.312 -11.408 1.00 60.34 206 VAL A O 1
ATOM 1651 N N . ASP A 1 207 ? -16.291 -4.458 -10.040 1.00 56.41 207 ASP A N 1
ATOM 1652 C CA . ASP A 1 207 ? -15.864 -5.788 -10.483 1.00 56.41 207 ASP A CA 1
ATOM 1653 C C . ASP A 1 207 ? -16.290 -6.061 -11.937 1.00 56.41 207 ASP A C 1
ATOM 1655 O O . ASP A 1 207 ? -15.506 -6.567 -12.738 1.00 56.41 207 ASP A O 1
ATOM 1659 N N . LEU A 1 208 ? -17.491 -5.615 -12.326 1.00 47.59 208 LEU A N 1
ATOM 1660 C CA . LEU A 1 208 ? -17.955 -5.669 -13.715 1.00 47.59 208 LEU A CA 1
ATOM 1661 C C . LEU A 1 208 ? -17.069 -4.823 -14.642 1.00 47.59 208 LEU A C 1
ATOM 1663 O O . LEU A 1 208 ? -16.619 -5.328 -15.667 1.00 47.59 208 LEU A O 1
ATOM 1667 N N . GLU A 1 209 ? -16.764 -3.570 -14.296 1.00 54.41 209 GLU A N 1
ATOM 1668 C CA . GLU A 1 209 ? -15.916 -2.691 -15.122 1.00 54.41 209 GLU A CA 1
ATOM 1669 C C . GLU A 1 209 ? -14.475 -3.229 -15.261 1.00 54.41 209 GLU A C 1
ATOM 1671 O O . GLU A 1 209 ? -13.891 -3.198 -16.351 1.00 54.41 209 GLU A O 1
ATOM 1676 N N . ALA A 1 210 ? -13.919 -3.800 -14.186 1.00 57.03 210 ALA A N 1
ATOM 1677 C CA . ALA A 1 210 ? -12.618 -4.467 -14.206 1.00 57.03 210 ALA A CA 1
ATOM 1678 C C . ALA A 1 210 ? -12.634 -5.745 -15.064 1.00 57.03 210 ALA A C 1
ATOM 1680 O O . ALA A 1 210 ? -11.708 -5.964 -15.847 1.00 57.03 210 ALA A O 1
ATOM 1681 N N . ALA A 1 211 ? -13.692 -6.556 -14.973 1.00 48.28 211 ALA A N 1
ATOM 1682 C CA . ALA A 1 211 ? -13.870 -7.753 -15.791 1.00 48.28 211 ALA A CA 1
ATOM 1683 C C . ALA A 1 211 ? -14.056 -7.419 -17.282 1.00 48.28 211 ALA A C 1
ATOM 1685 O O . ALA A 1 211 ? -13.485 -8.095 -18.138 1.00 48.28 211 ALA A O 1
ATOM 1686 N N . PHE A 1 212 ? -14.787 -6.348 -17.610 1.00 40.56 212 PHE A N 1
ATOM 1687 C CA . PHE A 1 212 ? -14.941 -5.871 -18.989 1.00 40.56 212 PHE A CA 1
ATOM 1688 C C . PHE A 1 212 ? -13.641 -5.290 -19.556 1.00 40.56 212 PHE A C 1
ATOM 1690 O O . PHE A 1 212 ? -13.348 -5.502 -20.731 1.00 40.56 212 PHE A O 1
ATOM 1697 N N . SER A 1 213 ? -12.826 -4.632 -18.728 1.00 48.00 213 SER A N 1
ATOM 1698 C CA . SER A 1 213 ? -11.509 -4.117 -19.135 1.00 48.00 213 SER A CA 1
ATOM 1699 C C . SER A 1 213 ? -10.461 -5.224 -19.328 1.00 48.00 213 SER A C 1
ATOM 1701 O O . SER A 1 213 ? -9.484 -5.026 -20.046 1.00 48.00 213 SER A O 1
ATOM 1703 N N . GLN A 1 214 ? -10.654 -6.393 -18.706 1.00 43.47 214 GLN A N 1
ATOM 1704 C CA . GLN A 1 214 ? -9.782 -7.571 -18.835 1.00 43.47 214 GLN A CA 1
ATOM 1705 C C . GLN A 1 214 ? -10.284 -8.605 -19.857 1.00 43.47 214 GLN A C 1
ATOM 1707 O O . GLN A 1 214 ? -9.611 -9.611 -20.094 1.00 43.47 214 GLN A O 1
ATOM 1712 N N . ALA A 1 215 ? -11.443 -8.384 -20.483 1.00 30.86 215 ALA A N 1
ATOM 1713 C CA . ALA A 1 215 ? -11.927 -9.252 -21.546 1.00 30.86 215 ALA A CA 1
ATOM 1714 C C . ALA A 1 215 ? -11.008 -9.127 -22.781 1.00 30.86 215 ALA A C 1
ATOM 1716 O O . ALA A 1 215 ? -10.765 -8.014 -23.252 1.00 30.86 215 ALA A O 1
ATOM 1717 N N . PRO A 1 216 ? -10.487 -10.237 -23.341 1.00 34.47 216 PRO A N 1
ATOM 1718 C CA . PRO A 1 216 ? -9.632 -10.184 -24.518 1.00 34.47 216 PRO A CA 1
ATOM 1719 C C . PRO A 1 216 ? -10.455 -9.731 -25.728 1.00 34.47 216 PRO A C 1
ATOM 1721 O O . PRO A 1 216 ? -11.214 -10.498 -26.321 1.00 34.47 216 PRO A O 1
ATOM 1724 N N . GLY A 1 217 ? -10.292 -8.463 -26.098 1.00 34.12 217 GLY A N 1
ATOM 1725 C CA . GLY A 1 217 ? -10.765 -7.912 -27.357 1.00 34.12 217 GLY A CA 1
ATOM 1726 C C . GLY A 1 217 ? -10.034 -8.563 -28.529 1.00 34.12 217 GLY A C 1
ATOM 1727 O O . GLY A 1 217 ? -8.897 -8.222 -28.827 1.00 34.12 217 GLY A O 1
ATOM 1728 N N . VAL A 1 218 ? -10.706 -9.537 -29.144 1.00 33.03 218 VAL A N 1
ATOM 1729 C CA . VAL A 1 218 ? -10.724 -9.872 -30.576 1.00 33.03 218 VAL A CA 1
ATOM 1730 C C . VAL A 1 218 ? -9.499 -9.391 -31.368 1.00 33.03 218 VAL A C 1
ATOM 1732 O O . VAL A 1 218 ? -9.455 -8.263 -31.859 1.00 33.03 218 VAL A O 1
ATOM 1735 N N . ASN A 1 219 ? -8.548 -10.304 -31.587 1.00 28.34 219 ASN A N 1
ATOM 1736 C CA . ASN A 1 219 ? -7.560 -10.186 -32.656 1.00 28.34 219 ASN A CA 1
ATOM 1737 C C . ASN A 1 219 ? -8.292 -10.060 -34.002 1.00 28.34 219 ASN A C 1
ATOM 1739 O O . ASN A 1 219 ? -8.665 -11.055 -34.622 1.00 28.34 219 ASN A O 1
ATOM 1743 N N . SER A 1 220 ? -8.495 -8.827 -34.458 1.00 34.25 220 SER A N 1
ATOM 1744 C CA . SER A 1 220 ? -8.855 -8.537 -35.840 1.00 34.25 220 SER A CA 1
ATOM 1745 C C . SER A 1 220 ? -7.601 -8.654 -36.699 1.00 34.25 220 SER A C 1
ATOM 1747 O O . SER A 1 220 ? -6.839 -7.704 -36.839 1.00 34.25 220 SER A O 1
ATOM 1749 N N . ALA A 1 221 ? -7.389 -9.841 -37.260 1.00 27.67 221 ALA A N 1
ATOM 1750 C CA . ALA A 1 221 ? -6.588 -10.047 -38.463 1.00 27.67 221 ALA A CA 1
ATOM 1751 C C . ALA A 1 221 ? -7.066 -11.324 -39.172 1.00 27.67 221 ALA A C 1
ATOM 1753 O O . ALA A 1 221 ? -6.376 -12.338 -39.214 1.00 27.67 221 ALA A O 1
ATOM 1754 N N . ALA A 1 222 ? -8.284 -11.269 -39.709 1.00 28.34 222 ALA A N 1
ATOM 1755 C CA . ALA A 1 222 ? -8.740 -12.163 -40.765 1.00 28.34 222 ALA A CA 1
ATOM 1756 C C . ALA A 1 222 ? -9.098 -11.297 -41.985 1.00 28.34 222 ALA A C 1
ATOM 1758 O O . ALA A 1 222 ? -10.227 -10.837 -42.121 1.00 28.34 222 ALA A O 1
ATOM 1759 N N . GLY A 1 223 ? -8.101 -11.029 -42.832 1.00 28.66 223 GLY A N 1
ATOM 1760 C CA . GLY A 1 223 ? -8.294 -10.741 -44.257 1.00 28.66 223 GLY A CA 1
ATOM 1761 C C . GLY A 1 223 ? -8.027 -12.057 -44.987 1.00 28.66 223 GLY A C 1
ATOM 1762 O O . GLY A 1 223 ? -6.928 -12.584 -44.875 1.00 28.66 223 GLY A O 1
ATOM 1763 N N . VAL A 1 224 ? -9.065 -12.786 -45.396 1.00 33.34 224 VAL A N 1
ATOM 1764 C CA . VAL A 1 224 ? -9.642 -12.757 -46.751 1.00 33.34 224 VAL A CA 1
ATOM 1765 C C . VAL A 1 224 ? -8.593 -13.102 -47.806 1.00 33.34 224 VAL A C 1
ATOM 1767 O O . VAL A 1 224 ? -7.933 -12.218 -48.327 1.00 33.34 224 VAL A O 1
ATOM 1770 N N . ASP A 1 225 ? -8.523 -14.388 -48.144 1.00 28.19 225 ASP A N 1
ATOM 1771 C CA . ASP A 1 225 ? -8.391 -14.823 -49.532 1.00 28.19 225 ASP A CA 1
ATOM 1772 C C . ASP A 1 225 ? -9.345 -16.001 -49.736 1.00 28.19 225 ASP A C 1
ATOM 1774 O O . ASP A 1 225 ? -9.160 -17.105 -49.222 1.00 28.19 225 ASP A O 1
ATOM 1778 N N . ALA A 1 226 ? -10.438 -15.705 -50.433 1.00 31.17 226 ALA A N 1
ATOM 1779 C CA . ALA A 1 226 ? -11.398 -16.666 -50.933 1.00 31.17 226 ALA A CA 1
ATOM 1780 C C . ALA A 1 226 ? -11.145 -16.838 -52.431 1.00 31.17 226 ALA A C 1
ATOM 1782 O O . ALA A 1 226 ? -11.232 -15.870 -53.182 1.00 31.17 226 ALA A O 1
ATOM 1783 N N . GLN A 1 227 ? -10.889 -18.070 -52.865 1.00 32.59 227 GLN A N 1
ATOM 1784 C CA . GLN A 1 227 ? -11.073 -18.516 -54.246 1.00 32.59 227 GLN A CA 1
ATOM 1785 C C . GLN A 1 227 ? -11.277 -20.045 -54.273 1.00 32.59 227 GLN A C 1
ATOM 1787 O O . GLN A 1 227 ? -11.015 -20.704 -53.267 1.00 32.59 227 GLN A O 1
ATOM 1792 N N . PRO A 1 228 ? -11.898 -20.598 -55.328 1.00 35.84 228 PRO A N 1
ATOM 1793 C CA . PRO A 1 228 ? -13.216 -21.202 -55.209 1.00 35.84 228 PRO A CA 1
ATOM 1794 C C . PRO A 1 228 ? -13.205 -22.721 -55.415 1.00 35.84 228 PRO A C 1
ATOM 1796 O O . PRO A 1 228 ? -12.207 -23.330 -55.780 1.00 35.84 228 PRO A O 1
ATOM 1799 N N . ALA A 1 229 ? -14.371 -23.303 -55.149 1.00 32.28 229 ALA A N 1
ATOM 1800 C CA . ALA A 1 229 ? -14.688 -24.713 -55.272 1.00 32.28 229 ALA A CA 1
ATOM 1801 C C . ALA A 1 229 ? -14.429 -25.287 -56.675 1.00 32.28 229 ALA A C 1
ATOM 1803 O O . ALA A 1 229 ? -14.954 -24.765 -57.656 1.00 32.28 229 ALA A O 1
ATOM 1804 N N . ASP A 1 230 ? -13.756 -26.438 -56.711 1.00 30.75 230 ASP A N 1
ATOM 1805 C CA . ASP A 1 230 ? -13.889 -27.438 -57.768 1.00 30.75 230 ASP A CA 1
ATOM 1806 C C . ASP A 1 230 ? -14.571 -28.684 -57.178 1.00 30.75 230 ASP A C 1
ATOM 1808 O O . ASP A 1 230 ? -14.105 -29.282 -56.207 1.00 30.75 230 ASP A O 1
ATOM 1812 N N . ILE A 1 231 ? -15.712 -29.044 -57.767 1.00 37.78 231 ILE A N 1
ATOM 1813 C CA . ILE A 1 231 ? -16.423 -30.319 -57.598 1.00 37.78 231 ILE A CA 1
ATOM 1814 C C . ILE A 1 231 ? -15.973 -31.226 -58.755 1.00 37.78 231 ILE A C 1
ATOM 1816 O O . ILE A 1 231 ? -16.005 -30.783 -59.904 1.00 37.78 231 ILE A O 1
ATOM 1820 N N . PRO A 1 232 ? -15.544 -32.472 -58.491 1.00 37.06 232 PRO A N 1
ATOM 1821 C CA . PRO A 1 232 ? -16.395 -33.650 -58.749 1.00 37.06 232 PRO A CA 1
ATOM 1822 C C . PRO A 1 232 ? -16.217 -34.706 -57.635 1.00 37.06 232 PRO A C 1
ATOM 1824 O O . PRO A 1 232 ? -15.147 -34.840 -57.063 1.00 37.06 232 PRO A O 1
ATOM 1827 N N . GLY A 1 233 ? -17.209 -35.465 -57.184 1.00 29.61 233 GLY A N 1
ATOM 1828 C CA . GLY A 1 233 ? -18.231 -36.180 -57.930 1.00 29.61 233 GLY A CA 1
ATOM 1829 C C . GLY A 1 233 ? -18.043 -37.681 -57.656 1.00 29.61 233 GLY A C 1
ATOM 1830 O O . GLY A 1 233 ? -16.966 -38.209 -57.904 1.00 29.61 233 GLY A O 1
ATOM 1831 N N . ASP A 1 234 ? -19.124 -38.319 -57.202 1.00 28.88 234 ASP A N 1
ATOM 1832 C CA . ASP A 1 234 ? -19.401 -39.767 -57.206 1.00 28.88 234 ASP A CA 1
ATOM 1833 C C . ASP A 1 234 ? -18.964 -40.635 -56.002 1.00 28.88 234 ASP A C 1
ATOM 1835 O O . ASP A 1 234 ? -17.888 -40.475 -55.431 1.00 28.88 234 ASP A O 1
ATOM 1839 N N . GLY A 1 235 ? -19.827 -41.599 -55.645 1.00 30.88 235 GLY A N 1
ATOM 1840 C CA . GLY A 1 235 ? -19.452 -42.751 -54.817 1.00 30.88 235 GLY A CA 1
ATOM 1841 C C . GLY A 1 235 ? -20.347 -43.081 -53.620 1.00 30.88 235 GLY A C 1
ATOM 1842 O O . GLY A 1 235 ? -19.977 -42.872 -52.474 1.00 30.88 235 GLY A O 1
ATOM 1843 N N . THR A 1 236 ? -21.506 -43.665 -53.898 1.00 32.19 236 THR A N 1
ATOM 1844 C CA . THR A 1 236 ? -22.484 -44.316 -53.001 1.00 32.19 236 THR A CA 1
ATOM 1845 C C . THR A 1 236 ? -21.970 -45.330 -51.953 1.00 32.19 236 THR A C 1
ATOM 1847 O O . THR A 1 236 ? -20.927 -45.951 -52.131 1.00 32.19 236 THR A O 1
ATOM 1850 N N . THR A 1 237 ? -22.874 -45.634 -50.994 1.00 34.69 237 THR A N 1
ATOM 1851 C CA . THR A 1 237 ? -22.975 -46.753 -50.005 1.00 34.69 237 THR A CA 1
ATOM 1852 C C . THR A 1 237 ? -22.566 -46.359 -48.578 1.00 34.69 237 THR A C 1
ATOM 1854 O O . THR A 1 237 ? -21.531 -45.751 -48.383 1.00 34.69 237 THR A O 1
ATOM 1857 N N . GLY A 1 238 ? -23.299 -46.615 -47.492 1.00 29.36 238 GLY A N 1
ATOM 1858 C CA . GLY A 1 238 ? -24.483 -47.423 -47.192 1.00 29.36 238 GLY A CA 1
ATOM 1859 C C . GLY A 1 238 ? -24.388 -47.863 -45.711 1.00 29.36 238 GLY A C 1
ATOM 1860 O O . GLY A 1 238 ? -23.278 -48.040 -45.221 1.00 29.36 238 GLY A O 1
ATOM 1861 N N . ARG A 1 239 ? -25.539 -48.097 -45.055 1.00 33.78 239 ARG A N 1
ATOM 1862 C CA . ARG A 1 239 ? -25.779 -48.700 -43.712 1.00 33.78 239 ARG A CA 1
ATOM 1863 C C . ARG A 1 239 ? -25.764 -47.831 -42.442 1.00 33.78 239 ARG A C 1
ATOM 1865 O O . ARG A 1 239 ? -24.726 -47.474 -41.900 1.00 33.78 239 ARG A O 1
ATOM 1872 N N . ASP A 1 240 ? -26.984 -47.648 -41.931 1.00 30.72 240 ASP A N 1
ATOM 1873 C CA . ASP A 1 240 ? -27.502 -47.988 -40.593 1.00 30.72 240 ASP A CA 1
ATOM 1874 C C . ASP A 1 240 ? -26.508 -48.403 -39.492 1.00 30.72 240 ASP A C 1
ATOM 1876 O O . ASP A 1 240 ? -25.760 -49.368 -39.636 1.00 30.72 240 ASP A O 1
ATOM 1880 N N . THR A 1 241 ? -26.646 -47.814 -38.298 1.00 37.03 241 THR A N 1
ATOM 1881 C CA . THR A 1 241 ? -27.377 -48.444 -37.170 1.00 37.03 241 THR A CA 1
ATOM 1882 C C . THR A 1 241 ? -27.379 -47.553 -35.911 1.00 37.03 241 THR A C 1
ATOM 1884 O O . THR A 1 241 ? -26.351 -47.117 -35.410 1.00 37.03 241 THR A O 1
ATOM 1887 N N . THR A 1 242 ? -28.590 -47.279 -35.424 1.00 34.50 242 THR A N 1
ATOM 1888 C CA . THR A 1 242 ? -29.075 -47.383 -34.035 1.00 34.50 242 THR A CA 1
ATOM 1889 C C . THR A 1 242 ? -28.112 -47.173 -32.853 1.00 34.50 242 THR A C 1
ATOM 1891 O O . THR A 1 242 ? -27.341 -48.057 -32.504 1.00 34.50 242 THR A O 1
ATOM 1894 N N . GLY A 1 243 ? -28.368 -46.089 -32.107 1.00 29.48 243 GLY A N 1
ATOM 1895 C CA . GLY A 1 243 ? -28.862 -46.152 -30.720 1.00 29.48 243 GLY A CA 1
ATOM 1896 C C . GLY A 1 243 ? -27.887 -46.503 -29.588 1.00 29.48 243 GLY A C 1
ATOM 1897 O O . GLY A 1 243 ? -27.256 -47.551 -29.573 1.00 29.48 243 GLY A O 1
ATOM 1898 N N . GLY A 1 244 ? -27.890 -45.678 -28.536 1.00 29.84 244 GLY A N 1
ATOM 1899 C CA . GLY A 1 244 ? -27.338 -46.074 -27.239 1.00 29.84 244 GLY A CA 1
ATOM 1900 C C . GLY A 1 244 ? -26.923 -44.900 -26.369 1.00 29.84 244 GLY A C 1
ATOM 1901 O O . GLY A 1 244 ? -25.754 -44.532 -26.335 1.00 29.84 244 GLY A O 1
ATOM 1902 N N . GLY A 1 245 ? -27.884 -44.323 -25.646 1.00 32.44 245 GLY A N 1
ATOM 1903 C CA . GLY A 1 245 ? -27.607 -43.344 -24.603 1.00 32.44 245 GLY A CA 1
ATOM 1904 C C . GLY A 1 245 ? -26.730 -43.920 -23.491 1.00 32.44 245 GLY A C 1
ATOM 1905 O O . GLY A 1 245 ? -26.850 -45.087 -23.112 1.00 32.44 245 GLY A O 1
ATOM 1906 N N . ARG A 1 246 ? -25.872 -43.071 -22.923 1.00 33.00 246 ARG A N 1
ATOM 1907 C CA . ARG A 1 246 ? -25.235 -43.336 -21.636 1.00 33.00 246 ARG A CA 1
ATOM 1908 C C . ARG A 1 246 ? -24.975 -42.031 -20.896 1.00 33.00 246 ARG A C 1
ATOM 1910 O O . ARG A 1 246 ? -24.174 -41.202 -21.308 1.00 33.00 246 ARG A O 1
ATOM 1917 N N . ILE A 1 247 ? -25.710 -41.886 -19.799 1.00 39.91 247 ILE A N 1
ATOM 1918 C CA . ILE A 1 247 ? -25.558 -40.862 -18.774 1.00 39.91 247 ILE A CA 1
ATOM 1919 C C . ILE A 1 247 ? -24.295 -41.184 -17.962 1.00 39.91 247 ILE A C 1
ATOM 1921 O O . ILE A 1 247 ? -24.158 -42.279 -17.420 1.00 39.91 247 ILE A O 1
ATOM 1925 N N . GLY A 1 248 ? -23.396 -40.210 -17.870 1.00 31.05 248 GLY A N 1
ATOM 1926 C CA . GLY A 1 248 ? -22.281 -40.119 -16.925 1.00 31.05 248 GLY A CA 1
ATOM 1927 C C . GLY A 1 248 ? -21.743 -38.692 -17.050 1.00 31.05 248 GLY A C 1
ATOM 1928 O O . GLY A 1 248 ? -21.405 -38.271 -18.144 1.00 31.05 248 GLY A O 1
ATOM 1929 N N . GLY A 1 249 ? -21.765 -37.822 -16.045 1.00 35.22 249 GLY A N 1
ATOM 1930 C CA . GLY A 1 249 ? -21.373 -38.063 -14.666 1.00 35.22 249 GLY A CA 1
ATOM 1931 C C . GLY A 1 249 ? -19.884 -37.755 -14.510 1.00 35.22 249 GLY A C 1
ATOM 1932 O O . GLY A 1 249 ? -19.105 -38.689 -14.358 1.00 35.22 249 GLY A O 1
ATOM 1933 N N . ARG A 1 250 ? -19.484 -36.473 -14.596 1.00 33.50 250 ARG A N 1
ATOM 1934 C CA . ARG A 1 250 ? -18.222 -35.915 -14.058 1.00 33.50 250 ARG A CA 1
ATOM 1935 C C . ARG A 1 250 ? -18.057 -34.441 -14.427 1.00 33.50 250 ARG A C 1
ATOM 1937 O O . ARG A 1 250 ? -18.305 -34.069 -15.565 1.00 33.50 250 ARG A O 1
ATOM 1944 N N . GLY A 1 251 ? -17.536 -33.649 -13.491 1.00 31.11 251 GLY A N 1
ATOM 1945 C CA . GLY A 1 251 ? -16.954 -32.345 -13.811 1.00 31.11 251 GLY A CA 1
ATOM 1946 C C . GLY A 1 251 ? -17.003 -31.333 -12.677 1.00 31.11 251 GLY A C 1
ATOM 1947 O O . GLY A 1 251 ? -17.575 -30.268 -12.850 1.00 31.11 251 GLY A O 1
ATOM 1948 N N . GLY A 1 252 ? -16.418 -31.655 -11.518 1.00 32.06 252 GLY A N 1
ATOM 1949 C CA . GLY A 1 252 ? -16.052 -30.619 -10.554 1.00 32.06 252 GLY A CA 1
ATOM 1950 C C . GLY A 1 252 ? -15.035 -29.685 -11.207 1.00 32.06 252 GLY A C 1
ATOM 1951 O O . GLY A 1 252 ? -13.985 -30.143 -11.658 1.00 32.06 252 GLY A O 1
ATOM 1952 N N . ALA A 1 253 ? -15.371 -28.401 -11.299 1.00 34.84 253 ALA A N 1
ATOM 1953 C CA . ALA A 1 253 ? -14.475 -27.371 -11.797 1.00 34.84 253 ALA A CA 1
ATOM 1954 C C . ALA A 1 253 ? -13.339 -27.172 -10.784 1.00 34.84 253 ALA A C 1
ATOM 1956 O O . ALA A 1 253 ? -13.498 -26.496 -9.771 1.00 34.84 253 ALA A O 1
ATOM 1957 N N . SER A 1 254 ? -12.188 -27.797 -11.037 1.00 36.66 254 SER A N 1
ATOM 1958 C CA . SER A 1 254 ? -10.939 -27.390 -10.403 1.00 36.66 254 SER A CA 1
ATOM 1959 C C . SER A 1 254 ? -10.537 -26.048 -11.012 1.00 36.66 254 SER A C 1
ATOM 1961 O O . SER A 1 254 ? -10.111 -25.998 -12.167 1.00 36.66 254 SER A O 1
ATOM 1963 N N . LEU A 1 255 ? -10.697 -24.972 -10.244 1.00 38.94 255 LEU A N 1
ATOM 1964 C CA . LEU A 1 255 ? -10.052 -23.690 -10.516 1.00 38.94 255 LEU A CA 1
ATOM 1965 C C . LEU A 1 255 ? -8.547 -23.949 -10.647 1.00 38.94 255 LEU A C 1
ATOM 1967 O O . LEU A 1 255 ? -7.901 -24.416 -9.708 1.00 38.94 255 LEU A O 1
ATOM 1971 N N . GLY A 1 256 ? -8.019 -23.742 -11.853 1.00 37.22 256 GLY A N 1
ATOM 1972 C CA . GLY A 1 256 ? -6.590 -23.841 -12.121 1.00 37.22 256 GLY A CA 1
ATOM 1973 C C . GLY A 1 256 ? -5.804 -22.804 -11.309 1.00 37.22 256 GLY A C 1
ATOM 1974 O O . GLY A 1 256 ? -6.373 -21.801 -10.873 1.00 37.22 256 GLY A O 1
ATOM 1975 N N . PRO A 1 257 ? -4.501 -23.032 -11.085 1.00 40.56 257 PRO A N 1
ATOM 1976 C CA . PRO A 1 257 ? -3.660 -22.095 -10.353 1.00 40.56 257 PRO A CA 1
ATOM 1977 C C . PRO A 1 257 ? -3.612 -20.739 -11.067 1.00 40.56 257 PRO A C 1
ATOM 1979 O O . PRO A 1 257 ? -3.475 -20.678 -12.290 1.00 40.56 257 PRO A O 1
ATOM 1982 N N . LEU A 1 258 ? -3.716 -19.666 -10.277 1.00 39.44 258 LEU A N 1
ATOM 1983 C CA . LEU A 1 258 ? -3.630 -18.282 -10.740 1.00 39.44 258 LEU A CA 1
ATOM 1984 C C . LEU A 1 258 ? -2.360 -18.048 -11.583 1.00 39.44 258 LEU A C 1
ATOM 1986 O O . LEU A 1 258 ? -1.306 -18.623 -11.281 1.00 39.44 258 LEU A O 1
ATOM 1990 N N . PRO A 1 259 ? -2.435 -17.194 -12.619 1.00 37.16 259 PRO A N 1
ATOM 1991 C CA . PRO A 1 259 ? -1.288 -16.872 -13.454 1.00 37.16 259 PRO A CA 1
ATOM 1992 C C . PRO A 1 259 ? -0.167 -16.185 -12.650 1.00 37.16 259 PRO A C 1
ATOM 1994 O O . PRO A 1 259 ? -0.420 -15.548 -11.623 1.00 37.16 259 PRO A O 1
ATOM 1997 N N . PRO A 1 260 ? 1.094 -16.302 -13.103 1.00 37.09 260 PRO A N 1
ATOM 1998 C CA . PRO A 1 260 ? 2.237 -15.709 -12.424 1.00 37.09 260 PRO A CA 1
ATOM 1999 C C . PRO A 1 260 ? 2.142 -14.178 -12.389 1.00 37.09 260 PRO A C 1
ATOM 2001 O O . PRO A 1 260 ? 1.965 -13.526 -13.414 1.00 37.09 260 PRO A O 1
ATOM 2004 N N . VAL A 1 261 ? 2.325 -13.615 -11.193 1.00 43.81 261 VAL A N 1
ATOM 2005 C CA . VAL A 1 261 ? 2.321 -12.170 -10.927 1.00 43.81 261 VAL A CA 1
ATOM 2006 C C . VAL A 1 261 ? 3.485 -11.487 -11.660 1.00 43.81 261 VAL A C 1
ATOM 2008 O O . VAL A 1 261 ? 4.656 -11.643 -11.284 1.00 43.81 261 VAL A O 1
ATOM 2011 N N . VAL A 1 262 ? 3.161 -10.708 -12.694 1.00 36.94 262 VAL A N 1
ATOM 2012 C CA . VAL A 1 262 ? 4.083 -9.799 -13.390 1.00 36.94 262 VAL A CA 1
ATOM 2013 C C . VAL A 1 262 ? 3.942 -8.421 -12.746 1.00 36.94 262 VAL A C 1
ATOM 2015 O O . VAL A 1 262 ? 3.035 -7.672 -13.068 1.00 36.94 262 VAL A O 1
ATOM 2018 N N . ILE A 1 263 ? 4.822 -8.103 -11.795 1.00 42.91 263 ILE A N 1
ATOM 2019 C CA . ILE A 1 263 ? 4.861 -6.776 -11.162 1.00 42.91 263 ILE A CA 1
ATOM 2020 C C . ILE A 1 263 ? 5.525 -5.810 -12.148 1.00 42.91 263 ILE A C 1
ATOM 2022 O O . ILE A 1 263 ? 6.691 -6.014 -12.489 1.00 42.91 263 ILE A O 1
ATOM 2026 N N . SER A 1 264 ? 4.803 -4.783 -12.602 1.00 39.47 264 SER A N 1
ATOM 2027 C CA . SER A 1 264 ? 5.332 -3.774 -13.526 1.00 39.47 264 SER A CA 1
ATOM 2028 C C . SER A 1 264 ? 6.449 -2.925 -12.899 1.00 39.47 264 SER A C 1
ATOM 2030 O O . SER A 1 264 ? 6.385 -2.510 -11.740 1.00 39.47 264 SER A O 1
ATOM 2032 N N . ASP A 1 265 ? 7.473 -2.643 -13.707 1.00 42.59 265 ASP A N 1
ATOM 2033 C CA . ASP A 1 265 ? 8.723 -1.941 -13.385 1.00 42.59 265 ASP A CA 1
ATOM 2034 C C . ASP A 1 265 ? 8.557 -0.428 -13.148 1.00 42.59 265 ASP A C 1
ATOM 2036 O O . ASP A 1 265 ? 9.310 0.361 -13.704 1.00 42.59 265 ASP A O 1
ATOM 2040 N N . ASP A 1 266 ? 7.608 0.027 -12.335 1.00 46.56 266 ASP A N 1
ATOM 2041 C CA . ASP A 1 266 ? 7.189 1.442 -12.363 1.00 46.56 266 ASP A CA 1
ATOM 2042 C C . ASP A 1 266 ? 7.174 2.125 -10.975 1.00 46.56 266 ASP A C 1
ATOM 2044 O O . ASP A 1 266 ? 6.575 3.181 -10.781 1.00 46.56 266 ASP A O 1
ATOM 2048 N N . GLU A 1 267 ? 7.829 1.510 -9.980 1.00 48.53 267 GLU A N 1
ATOM 2049 C CA . GLU A 1 267 ? 7.864 1.977 -8.581 1.00 48.53 267 GLU A CA 1
ATOM 2050 C C . GLU A 1 267 ? 9.285 1.947 -7.995 1.00 48.53 267 GLU A C 1
ATOM 2052 O O . GLU A 1 267 ? 9.582 1.199 -7.060 1.00 48.53 267 GLU A O 1
ATOM 2057 N N . ALA A 1 268 ? 10.205 2.738 -8.551 1.00 42.66 268 ALA A N 1
ATOM 2058 C CA . ALA A 1 268 ? 11.445 3.027 -7.821 1.00 42.66 268 ALA A CA 1
ATOM 2059 C C . ALA A 1 268 ? 12.071 4.398 -8.077 1.00 42.66 268 ALA A C 1
ATOM 2061 O O . ALA A 1 268 ? 13.176 4.645 -7.593 1.00 42.66 268 ALA A O 1
ATOM 2062 N N . ASP A 1 269 ? 11.376 5.272 -8.791 1.00 44.81 269 ASP A N 1
ATOM 2063 C CA . ASP A 1 269 ? 11.724 6.681 -8.808 1.00 44.81 269 ASP A CA 1
ATOM 2064 C C . ASP A 1 269 ? 10.877 7.329 -7.723 1.00 44.81 269 ASP A C 1
ATOM 2066 O O . ASP A 1 269 ? 9.684 7.512 -7.918 1.00 44.81 269 ASP A O 1
ATOM 2070 N N . GLU A 1 270 ? 11.459 7.495 -6.533 1.00 45.66 270 GLU A N 1
ATOM 2071 C CA . GLU A 1 270 ? 11.239 8.646 -5.645 1.00 45.66 270 GLU A CA 1
ATOM 2072 C C . GLU A 1 270 ? 11.968 8.427 -4.312 1.00 45.66 270 GLU A C 1
ATOM 2074 O O . GLU A 1 270 ? 11.663 7.528 -3.518 1.00 45.66 270 GLU A O 1
ATOM 2079 N N . GLU A 1 271 ? 12.994 9.252 -4.098 1.00 39.41 271 GLU A N 1
ATOM 2080 C CA . GLU A 1 271 ? 13.695 9.390 -2.826 1.00 39.41 271 GLU A CA 1
ATOM 2081 C C . GLU A 1 271 ? 12.731 9.861 -1.722 1.00 39.41 271 GLU A C 1
ATOM 2083 O O . GLU A 1 271 ? 11.786 10.602 -1.999 1.00 39.41 271 GLU A O 1
ATOM 2088 N N . PRO A 1 272 ? 12.944 9.463 -0.455 1.00 40.34 272 PRO A N 1
ATOM 2089 C CA . PRO A 1 272 ? 12.205 10.059 0.651 1.00 40.34 272 PRO A CA 1
ATOM 2090 C C . PRO A 1 272 ? 12.503 11.568 0.725 1.00 40.34 272 PRO A C 1
ATOM 2092 O O . PRO A 1 272 ? 13.646 11.963 0.480 1.00 40.34 272 PRO A O 1
ATOM 2095 N N . PRO A 1 273 ? 11.529 12.417 1.104 1.00 37.66 273 PRO A N 1
ATOM 2096 C CA . PRO A 1 273 ? 11.794 13.831 1.318 1.00 37.66 273 PRO A CA 1
ATOM 2097 C C . PRO A 1 273 ? 12.902 13.995 2.363 1.00 37.66 273 PRO A C 1
ATOM 2099 O O . PRO A 1 273 ? 12.855 13.411 3.449 1.00 37.66 273 PRO A O 1
ATOM 2102 N N . HIS A 1 274 ? 13.910 14.793 2.014 1.00 36.00 274 HIS A N 1
ATOM 2103 C CA . HIS A 1 274 ? 14.945 15.245 2.931 1.00 36.00 274 HIS A CA 1
ATOM 2104 C C . HIS A 1 274 ? 14.265 16.075 4.029 1.00 36.00 2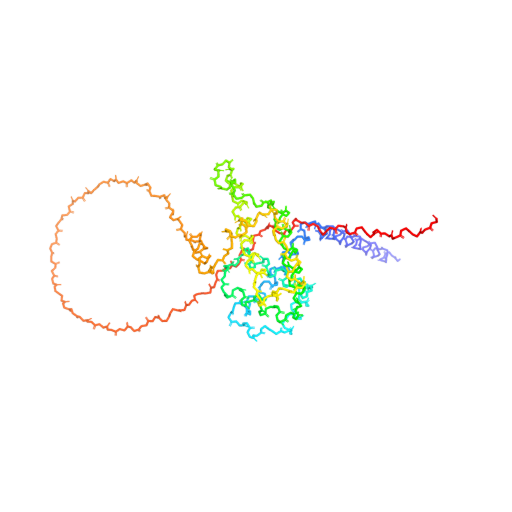74 HIS A C 1
ATOM 2106 O O . HIS A 1 274 ? 13.971 17.253 3.841 1.00 36.00 274 HIS A O 1
ATOM 2112 N N . PHE A 1 275 ? 13.981 15.453 5.173 1.00 36.06 275 PHE A N 1
ATOM 2113 C CA . PHE A 1 275 ? 13.567 16.168 6.372 1.00 36.06 275 PHE A CA 1
ATOM 2114 C C . PHE A 1 275 ? 14.796 16.940 6.865 1.00 36.06 275 PHE A C 1
ATOM 2116 O O . PHE A 1 275 ? 15.710 16.371 7.461 1.00 36.06 275 PHE A O 1
ATOM 2123 N N . GLN A 1 276 ? 14.894 18.216 6.493 1.00 37.06 276 GLN A N 1
ATOM 2124 C CA . GLN A 1 276 ? 15.844 19.119 7.123 1.00 37.06 276 GLN A CA 1
ATOM 2125 C C . GLN A 1 276 ? 15.327 19.384 8.534 1.00 37.06 276 GLN A C 1
ATOM 2127 O O . GLN A 1 276 ? 14.302 20.037 8.712 1.00 37.06 276 GLN A O 1
ATOM 2132 N N . ASP A 1 277 ? 16.034 18.838 9.521 1.00 38.19 277 ASP A N 1
ATOM 2133 C CA . ASP A 1 277 ? 15.879 19.196 10.925 1.00 38.19 277 ASP A CA 1
ATOM 2134 C C . ASP A 1 277 ? 16.142 20.699 11.083 1.00 38.19 277 ASP A C 1
ATOM 2136 O O . ASP A 1 277 ? 17.290 21.145 11.201 1.00 38.19 277 ASP A O 1
ATOM 2140 N N . ASP A 1 278 ? 15.073 21.492 11.070 1.00 40.59 278 ASP A N 1
ATOM 2141 C CA . ASP A 1 278 ? 15.127 22.900 11.428 1.00 40.59 278 ASP A CA 1
ATOM 2142 C C . ASP A 1 278 ? 15.358 22.979 12.942 1.00 40.59 278 ASP A C 1
ATOM 2144 O O . ASP A 1 278 ? 14.453 22.845 13.772 1.00 40.59 278 ASP A O 1
ATOM 2148 N N . LYS A 1 279 ? 16.636 23.074 13.324 1.00 39.88 279 LYS A N 1
ATOM 2149 C CA . LYS A 1 279 ? 17.040 23.279 14.714 1.00 39.88 279 LYS A CA 1
ATOM 2150 C C . LYS A 1 279 ? 16.375 24.559 15.226 1.00 39.88 279 LYS A C 1
ATOM 2152 O O . LYS A 1 279 ? 16.575 25.614 14.621 1.00 39.88 279 LYS A O 1
ATOM 2157 N N . PRO A 1 280 ? 15.706 24.535 16.392 1.00 39.38 280 PRO A N 1
ATOM 2158 C CA . PRO A 1 280 ? 15.198 25.756 16.991 1.00 39.38 280 PRO A CA 1
ATOM 2159 C C . PRO A 1 280 ? 16.378 26.680 17.304 1.00 39.38 280 PRO A C 1
ATOM 2161 O O . PRO A 1 280 ? 17.240 26.360 18.132 1.00 39.38 280 PRO A O 1
ATOM 2164 N N . ARG A 1 281 ? 16.431 27.834 16.629 1.00 41.59 281 ARG A N 1
ATOM 2165 C CA . ARG A 1 281 ? 17.321 28.931 17.012 1.00 41.59 281 ARG A CA 1
ATOM 2166 C C . ARG A 1 281 ? 16.922 29.378 18.413 1.00 41.59 281 ARG A C 1
ATOM 2168 O O . ARG A 1 281 ? 15.902 30.033 18.607 1.00 41.59 281 ARG A O 1
ATOM 2175 N N . ARG A 1 282 ? 17.736 28.981 19.392 1.00 43.97 282 ARG A N 1
ATOM 2176 C CA . ARG A 1 282 ? 17.753 29.596 20.716 1.00 43.97 282 ARG A CA 1
ATOM 2177 C C . ARG A 1 282 ? 18.080 31.083 20.569 1.00 43.97 282 ARG A C 1
ATOM 2179 O O . ARG A 1 282 ? 18.914 31.474 19.757 1.00 43.97 282 ARG A O 1
ATOM 2186 N N . SER A 1 283 ? 17.360 31.845 21.370 1.00 51.72 283 SER A N 1
ATOM 2187 C CA . SER A 1 283 ? 17.280 33.290 21.507 1.00 51.72 283 SER A CA 1
ATOM 2188 C C . SER A 1 283 ? 18.601 34.003 21.812 1.00 51.72 283 SER A C 1
ATOM 2190 O O . SER A 1 283 ? 19.452 33.479 22.533 1.00 51.72 283 SER A O 1
ATOM 2192 N N . ALA A 1 284 ? 18.677 35.247 21.340 1.00 45.31 284 ALA A N 1
ATOM 2193 C CA . ALA A 1 284 ? 19.210 36.399 22.062 1.00 45.31 284 ALA A CA 1
ATOM 2194 C C . ALA A 1 284 ? 18.298 37.593 21.752 1.00 45.31 284 ALA A C 1
ATOM 2196 O O . ALA A 1 284 ? 17.915 37.720 20.564 1.00 45.31 284 ALA A O 1
#

Foldseek 3Di:
DVVVVVVVVVVVVVVVVVVVVVVVVVVVCPDLVNVLVLLVVLLVVLVVLLVVCPPPNLVPLALVSLVVNCVVSVDQLLVSLLSLVVCCLPPNQLAPSSLVSSLSSCVRSVHDLLSLLVSLQVVLLVLCVQQNAQDPVVLVVPPDDPVNNVSNVSSLSSLQSSLQQLPDCSNHNPPDPSSVSNPSCVSRVHDPVRSVVSHDPDSVVSNVVVVVVPPDPDDPDDDDDDDDDDDDDDDDDDDDDDDDDDDDDDDDDDPDDDDDDDDDSDPSPDDDPDPDPPPPPDDD

Radius of gyration: 29.76 Å; chains: 1; bounding box: 95×85×81 Å

pLDDT: mean 70.61, std 22.03, range [27.67, 94.0]